Protein AF-A0A397JZD0-F1 (afdb_monomer)

Foldseek 3Di:
DVVLLVVLLCCLQDPDLVCQALVNLQVSQDDVPDTDDLVVSLVSLVVSLVVNLVVDPDPSSSVSSVCRNVRQLVLLVVLLVVLLVVLVDDPDPVCVVLSVLLNVCCVPPDDSNPDDPVDLSSNSHDDCPDPSLVPDDPVSNCVVCVVVVVPDDDDPVVNVVVVVVCVVCVVVCPPPPVVVVVPDDDD

Radius of gyration: 24.58 Å; Cα contacts (8 Å, |Δi|>4): 120; chains: 1; bounding box: 59×40×71 Å

Organism: NCBI:txid1348612

Secondary structure (DSSP, 8-state):
-HHHHHHHHHHHHHS-GGG-SHHHHHHHTEETTEE--HHHHHHHHHHHHHHHHHH---HHHHHHHHHHHHHHHHHHHHHHHHHHHHHTS-SSGGGHHHHHHHHHHHHHH--GGG--TTSGGGGT---TTSHHHHTS-HHHHHHHHHHHHHT-PPPPHHHHHHHHHHHHHGGG---HHHHTTS-----

Mean predicted aligned error: 11.35 Å

Sequence (187 aa):
MAQLTAKIELFLLEAPLEAICSGSIFYLTMDGDEVGEYNTIRTLTKRAICFVSQKIKNNRRRTKVVNILLEMEKEIEQNVRILKTKLDSPIINADKNLYGVLKKNIDEELNVSELTWRDPIASTVFSDNLKIIKNLSYRQRHTFMEPRENMKCEVPRLISSRVDEFIENFDKIDNLNHIRSIVHDKL

pLDDT: mean 86.08, std 10.87, range [43.91, 96.88]

Solvent-accessible surface area (backbone atoms only — not comparable to full-atom values): 11073 Å² total; per-residue (Å²): 108,74,68,58,40,51,50,52,33,50,45,75,74,67,52,59,76,88,63,63,46,45,68,49,54,52,59,75,49,42,60,88,94,45,66,64,58,62,69,59,52,52,53,45,50,51,53,30,40,64,57,45,54,76,70,50,80,53,63,73,59,33,53,49,54,62,42,27,62,54,45,60,60,43,47,42,55,49,29,44,50,52,41,46,57,52,36,74,56,55,94,47,83,84,44,44,64,52,30,50,52,53,41,50,45,48,74,74,71,56,61,73,88,78,60,44,84,85,40,48,51,38,71,57,38,87,51,83,83,38,67,75,50,66,69,42,53,72,69,49,39,49,63,68,44,44,65,60,64,73,63,59,75,76,77,53,67,70,58,52,51,52,51,49,51,46,63,77,40,54,88,69,60,88,39,80,72,61,56,62,72,67,65,75,76,83,132

Nearest PDB structures (foldseek):
  4h9p-assembly1_C  TM=2.250E-01  e=3.714E+00  Homo sapiens

Structure (mmCIF, N/CA/C/O backbone):
data_AF-A0A397JZD0-F1
#
_entry.id   AF-A0A397JZD0-F1
#
loop_
_atom_site.group_PDB
_atom_site.id
_atom_site.type_symbol
_atom_site.label_atom_id
_atom_site.label_alt_id
_atom_site.label_comp_id
_atom_site.label_asym_id
_atom_site.label_entity_id
_atom_site.label_seq_id
_atom_site.pdbx_PDB_ins_code
_atom_site.Cartn_x
_atom_site.Cartn_y
_atom_site.Cartn_z
_atom_site.occupancy
_atom_site.B_iso_or_equiv
_atom_site.auth_seq_id
_atom_site.auth_comp_id
_atom_site.auth_asym_id
_atom_site.auth_atom_id
_atom_site.pdbx_PDB_model_num
ATOM 1 N N . MET A 1 1 ? -24.668 3.143 4.030 1.00 59.06 1 MET A N 1
ATOM 2 C CA . MET A 1 1 ? -23.786 3.835 5.004 1.00 59.06 1 MET A CA 1
ATOM 3 C C . MET A 1 1 ? -23.964 3.340 6.439 1.00 59.06 1 MET A C 1
ATOM 5 O O . MET A 1 1 ? -23.019 2.759 6.952 1.00 59.06 1 MET A O 1
ATOM 9 N N . ALA A 1 2 ? -25.139 3.478 7.074 1.00 67.38 2 ALA A N 1
ATOM 10 C CA . ALA A 1 2 ? -25.347 3.049 8.472 1.00 67.38 2 ALA A CA 1
ATOM 11 C C . ALA A 1 2 ? -25.039 1.556 8.728 1.00 67.38 2 ALA A C 1
ATOM 13 O O . ALA A 1 2 ? -24.425 1.208 9.733 1.00 67.38 2 ALA A O 1
ATOM 14 N N . GLN A 1 3 ? -25.384 0.684 7.777 1.00 83.94 3 GLN A N 1
ATOM 15 C CA . GLN A 1 3 ? -25.121 -0.756 7.873 1.00 83.94 3 GLN A CA 1
ATOM 16 C C . GLN A 1 3 ? -23.621 -1.100 7.856 1.00 83.94 3 GLN A C 1
ATOM 18 O O . GLN A 1 3 ? -23.196 -2.017 8.551 1.00 83.94 3 GLN A O 1
ATOM 23 N N . LEU A 1 4 ? -22.807 -0.355 7.099 1.00 87.75 4 LEU A N 1
ATOM 24 C CA . LEU A 1 4 ? -21.361 -0.578 7.021 1.00 87.75 4 LEU A CA 1
ATOM 25 C C . LEU A 1 4 ? -20.657 -0.114 8.300 1.00 87.75 4 LEU A C 1
ATOM 27 O O . LEU A 1 4 ? -19.796 -0.817 8.817 1.00 87.75 4 LEU A O 1
ATOM 31 N N . THR A 1 5 ? -21.067 1.030 8.855 1.00 90.25 5 THR A N 1
ATOM 32 C CA . THR A 1 5 ? -20.564 1.499 10.154 1.00 90.25 5 THR A CA 1
ATOM 33 C C . THR A 1 5 ? -20.848 0.480 11.254 1.00 90.25 5 THR A C 1
ATOM 35 O O . THR A 1 5 ? -19.927 0.104 11.968 1.00 90.25 5 THR A O 1
ATOM 38 N N . ALA A 1 6 ? -22.074 -0.050 11.326 1.00 92.00 6 ALA A N 1
ATOM 39 C CA . ALA A 1 6 ? -22.433 -1.080 12.302 1.00 92.00 6 ALA A CA 1
ATOM 40 C C . ALA A 1 6 ? -21.616 -2.376 12.131 1.00 92.00 6 ALA A C 1
ATOM 42 O O . ALA A 1 6 ? -21.182 -2.961 13.121 1.00 92.00 6 ALA A O 1
ATOM 43 N N . LYS A 1 7 ? -21.352 -2.805 10.886 1.00 93.75 7 LYS A N 1
ATOM 44 C CA . LYS A 1 7 ? -20.470 -3.953 10.601 1.00 93.75 7 LYS A CA 1
ATOM 45 C C . LYS A 1 7 ? -19.049 -3.725 11.121 1.00 93.75 7 LYS A C 1
ATOM 47 O O . LYS A 1 7 ? -18.495 -4.610 11.769 1.00 93.75 7 LYS A O 1
ATOM 52 N N . ILE A 1 8 ? -18.474 -2.546 10.868 1.00 95.12 8 ILE A N 1
ATOM 53 C CA . ILE A 1 8 ? -17.141 -2.182 11.370 1.00 95.12 8 ILE A CA 1
ATOM 54 C C . ILE A 1 8 ? -17.139 -2.173 12.903 1.00 95.12 8 ILE A C 1
ATOM 56 O O . ILE A 1 8 ? -16.250 -2.752 13.519 1.00 95.12 8 ILE A O 1
ATOM 60 N N . GLU A 1 9 ? -18.138 -1.557 13.533 1.00 96.06 9 GLU A N 1
ATOM 61 C CA . GLU A 1 9 ? -18.239 -1.502 14.994 1.00 96.06 9 GLU A CA 1
ATOM 62 C C . GLU A 1 9 ? -18.299 -2.898 15.626 1.00 96.06 9 GLU A C 1
ATOM 64 O O . GLU A 1 9 ? -17.549 -3.180 16.564 1.00 96.06 9 GLU A O 1
ATOM 69 N N . LEU A 1 10 ? -19.147 -3.778 15.084 1.00 95.94 10 LEU A N 1
ATOM 70 C CA . LEU A 1 10 ? -19.280 -5.162 15.537 1.00 95.94 10 LEU A CA 1
ATOM 71 C C . LEU A 1 10 ? -17.956 -5.922 15.396 1.00 95.94 10 LEU A C 1
ATOM 73 O O . LEU A 1 10 ? -17.502 -6.562 16.343 1.00 95.94 10 LEU A O 1
ATOM 77 N N . PHE A 1 11 ? -17.291 -5.789 14.246 1.00 96.88 11 PHE A N 1
ATOM 78 C CA . PHE A 1 11 ? -15.989 -6.406 14.009 1.00 96.88 11 PHE A CA 1
ATOM 79 C C . PHE A 1 11 ? -14.947 -5.969 15.049 1.00 96.88 11 PHE A C 1
ATOM 81 O O . PHE A 1 11 ? -14.280 -6.807 15.652 1.00 96.88 11 PHE A O 1
ATOM 88 N N . LEU A 1 12 ? -14.835 -4.666 15.324 1.00 96.56 12 LEU A N 1
ATOM 89 C CA . LEU A 1 12 ? -13.874 -4.141 16.300 1.00 96.56 12 LEU A CA 1
ATOM 90 C C . LEU A 1 12 ? -14.141 -4.655 17.729 1.00 96.56 12 LEU A C 1
ATOM 92 O O . LEU A 1 12 ? -13.203 -4.848 18.514 1.00 96.56 12 LEU A O 1
ATOM 96 N N . LEU A 1 13 ? -15.409 -4.899 18.070 1.00 95.75 13 LEU A N 1
ATOM 97 C CA . LEU A 1 13 ? -15.820 -5.426 19.371 1.00 95.75 13 LEU A CA 1
ATOM 98 C C . LEU A 1 13 ? -15.541 -6.923 19.523 1.00 95.75 13 LEU A C 1
ATOM 100 O O . LEU A 1 13 ? -15.058 -7.333 20.581 1.00 95.75 13 LEU A O 1
ATOM 104 N N . GLU A 1 14 ? -15.814 -7.718 18.489 1.00 95.25 14 GLU A N 1
ATOM 105 C CA . GLU A 1 14 ? -15.950 -9.173 18.630 1.00 95.25 14 GLU A CA 1
ATOM 106 C C . GLU A 1 14 ? -14.857 -9.983 17.928 1.00 95.25 14 GLU A C 1
ATOM 108 O O . GLU A 1 14 ? -14.521 -11.071 18.394 1.00 95.25 14 GLU A O 1
ATOM 113 N N . ALA A 1 15 ? -14.234 -9.457 16.868 1.00 96.19 15 ALA A N 1
ATOM 114 C CA . ALA A 1 15 ? -13.258 -10.215 16.084 1.00 96.19 15 ALA A CA 1
ATOM 115 C C . ALA A 1 15 ? -12.053 -10.673 16.929 1.00 96.19 15 ALA A C 1
ATOM 117 O O . ALA A 1 15 ? -11.704 -9.996 17.908 1.00 96.19 15 ALA A O 1
ATOM 118 N N . PRO A 1 16 ? -11.379 -11.781 16.561 1.00 96.31 16 PRO A N 1
ATOM 119 C CA . PRO A 1 16 ? -10.120 -12.184 17.181 1.00 96.31 16 PRO A CA 1
ATOM 120 C C . PRO A 1 16 ? -9.118 -11.033 17.178 1.00 96.31 16 PRO A C 1
ATOM 122 O O . PRO A 1 16 ? -9.027 -10.280 16.208 1.00 96.31 16 PRO A O 1
ATOM 125 N N . LEU A 1 17 ? -8.352 -10.889 18.260 1.00 94.94 17 LEU A N 1
ATOM 126 C CA . LEU A 1 17 ? -7.454 -9.749 18.422 1.00 94.94 17 LEU A CA 1
ATOM 127 C C . LEU A 1 17 ? -6.435 -9.679 17.277 1.00 94.94 17 LEU A C 1
ATOM 129 O O . LEU A 1 17 ? -6.079 -8.592 16.841 1.00 94.94 17 LEU A O 1
ATOM 133 N N . GLU A 1 18 ? -5.970 -10.822 16.787 1.00 93.88 18 GLU A N 1
ATOM 134 C CA . GLU A 1 18 ? -5.009 -10.987 15.697 1.00 93.88 18 GLU A CA 1
ATOM 135 C C . GLU A 1 18 ? -5.537 -10.426 14.373 1.00 93.88 18 GLU A C 1
ATOM 137 O O . GLU A 1 18 ? -4.764 -9.818 13.640 1.00 93.88 18 GLU A O 1
ATOM 142 N N . ALA A 1 19 ? -6.844 -10.538 14.126 1.00 94.12 19 ALA A N 1
ATOM 143 C CA . ALA A 1 19 ? -7.491 -10.103 12.891 1.00 94.12 19 ALA A CA 1
ATOM 144 C C . ALA A 1 19 ? -7.759 -8.589 12.829 1.00 94.12 19 ALA A C 1
ATOM 146 O O . ALA A 1 19 ? -8.097 -8.071 11.769 1.00 94.12 19 ALA A O 1
ATOM 147 N N . ILE A 1 20 ? -7.646 -7.860 13.943 1.00 94.69 20 ILE A N 1
ATOM 148 C CA . ILE A 1 20 ? -7.959 -6.426 13.981 1.00 94.69 20 ILE A CA 1
ATOM 149 C C . ILE A 1 20 ? -6.792 -5.614 13.406 1.00 94.69 20 ILE A C 1
ATOM 151 O O . ILE A 1 20 ? -5.791 -5.406 14.083 1.00 94.69 20 ILE A O 1
ATOM 155 N N . CYS A 1 21 ? -6.921 -5.132 12.177 1.00 92.88 21 CYS A N 1
ATOM 156 C CA . CYS A 1 21 ? -5.948 -4.247 11.533 1.00 92.88 21 CYS A CA 1
ATOM 157 C C . CYS A 1 21 ? -6.625 -3.390 10.455 1.00 92.88 21 CYS A C 1
ATOM 159 O O . CYS A 1 21 ? -7.781 -3.646 10.097 1.00 92.88 21 CYS A O 1
ATOM 161 N N . SER A 1 22 ? -5.904 -2.401 9.918 1.00 89.56 22 SER A N 1
ATOM 162 C CA . SER A 1 22 ? -6.344 -1.597 8.764 1.00 89.56 22 SER A CA 1
ATOM 163 C C . SER A 1 22 ? -6.829 -2.462 7.592 1.00 89.56 22 SER A C 1
ATOM 165 O O . SER A 1 22 ? -7.919 -2.226 7.074 1.00 89.56 22 SER A O 1
ATOM 167 N N . GLY A 1 23 ? -6.078 -3.504 7.219 1.00 88.56 23 GLY A N 1
ATOM 168 C CA . GLY A 1 23 ? -6.405 -4.394 6.098 1.00 88.56 23 GLY A CA 1
ATOM 169 C C . GLY A 1 23 ? -7.773 -5.070 6.229 1.00 88.56 23 GLY A C 1
ATOM 170 O O . GLY A 1 23 ? -8.558 -5.079 5.282 1.00 88.56 23 GLY A O 1
ATOM 171 N N . SER A 1 24 ? -8.120 -5.552 7.424 1.00 92.56 24 SER A N 1
ATOM 172 C CA . SER A 1 24 ? -9.436 -6.154 7.677 1.00 92.56 24 SER A CA 1
ATOM 173 C C . SER A 1 24 ? -10.576 -5.147 7.541 1.00 92.56 24 SER A C 1
ATOM 175 O O . SER A 1 24 ? -11.664 -5.501 7.094 1.00 92.56 24 SER A O 1
ATOM 177 N N . ILE A 1 25 ? -10.337 -3.879 7.886 1.00 92.44 25 ILE A N 1
ATOM 178 C CA . ILE A 1 25 ? -11.324 -2.816 7.684 1.00 92.44 25 ILE A CA 1
ATOM 179 C C . ILE A 1 25 ? -11.568 -2.587 6.198 1.00 92.44 25 ILE A C 1
ATOM 181 O O . ILE A 1 25 ? -12.724 -2.510 5.797 1.00 92.44 25 ILE A O 1
ATOM 185 N N . PHE A 1 26 ? -10.516 -2.538 5.380 1.00 88.44 26 PHE A N 1
ATOM 186 C CA . PHE A 1 26 ? -10.677 -2.443 3.930 1.00 88.44 26 PHE A CA 1
ATOM 187 C C . PHE A 1 26 ? -11.479 -3.616 3.377 1.00 88.44 26 PHE A C 1
ATOM 189 O O . PHE A 1 26 ? -12.442 -3.385 2.650 1.00 88.44 26 PHE A O 1
ATOM 196 N N . TYR A 1 27 ? -11.163 -4.842 3.801 1.00 89.50 27 TYR A N 1
ATOM 197 C CA . TYR A 1 27 ? -11.887 -6.039 3.374 1.00 89.50 27 TYR A CA 1
ATOM 198 C C . TYR A 1 27 ? -13.389 -5.966 3.688 1.00 89.50 27 TYR A C 1
ATOM 200 O O . TYR A 1 27 ? -14.222 -6.273 2.843 1.00 89.50 27 TYR A O 1
ATOM 208 N N . LEU A 1 28 ? -13.762 -5.469 4.872 1.00 90.88 28 LEU A N 1
ATOM 209 C CA . LEU A 1 28 ? -15.170 -5.274 5.249 1.00 90.88 28 LEU A CA 1
ATOM 210 C C . LEU A 1 28 ? -15.911 -4.244 4.387 1.00 90.88 28 LEU A C 1
ATOM 212 O O . LEU A 1 28 ? -17.143 -4.230 4.384 1.00 90.88 28 LEU A O 1
ATOM 216 N N . THR A 1 29 ? -15.177 -3.358 3.715 1.00 87.75 29 THR A N 1
ATOM 217 C CA . THR A 1 29 ? -15.729 -2.319 2.836 1.00 87.75 29 THR A CA 1
ATOM 218 C C . THR A 1 29 ? -15.732 -2.704 1.360 1.00 87.75 29 THR A C 1
ATOM 220 O O . THR A 1 29 ? -16.167 -1.889 0.548 1.00 87.75 29 THR A O 1
ATOM 223 N N . MET A 1 30 ? -15.250 -3.903 1.016 1.00 87.19 30 MET A N 1
ATOM 224 C CA . MET A 1 30 ? -15.260 -4.399 -0.358 1.00 87.19 30 MET A CA 1
ATOM 225 C C . MET A 1 30 ? -16.660 -4.857 -0.772 1.00 87.19 30 MET A C 1
ATOM 227 O O . MET A 1 30 ? -17.385 -5.461 0.023 1.00 87.19 30 MET A O 1
ATOM 231 N N . ASP A 1 31 ? -17.005 -4.593 -2.027 1.00 83.62 31 ASP A N 1
ATOM 232 C CA . ASP A 1 31 ? -18.166 -5.145 -2.720 1.00 83.62 31 ASP A CA 1
ATOM 233 C C . ASP A 1 31 ? -17.680 -5.793 -4.024 1.00 83.62 31 ASP A C 1
ATOM 235 O O . ASP A 1 31 ? -17.310 -5.110 -4.979 1.00 83.62 31 ASP A O 1
ATOM 239 N N . GLY A 1 32 ? -17.554 -7.123 -4.020 1.00 83.25 32 GLY A N 1
ATOM 240 C CA . GLY A 1 32 ? -16.813 -7.842 -5.058 1.00 83.25 32 GLY A CA 1
ATOM 241 C C . GLY A 1 32 ? -15.349 -7.391 -5.122 1.00 83.25 32 GLY A C 1
ATOM 242 O O . GLY A 1 32 ? -14.646 -7.415 -4.110 1.00 83.25 32 GLY A O 1
ATOM 243 N N . ASP A 1 33 ? -14.912 -6.958 -6.307 1.00 76.75 33 ASP A N 1
ATOM 244 C CA . ASP A 1 33 ? -13.556 -6.450 -6.557 1.00 76.75 33 ASP A CA 1
ATOM 245 C C . ASP A 1 33 ? -13.424 -4.936 -6.296 1.00 76.75 33 ASP A C 1
ATOM 247 O O . ASP A 1 33 ? -12.330 -4.369 -6.392 1.00 76.75 33 ASP A O 1
ATOM 251 N N . GLU A 1 34 ? -14.522 -4.255 -5.953 1.00 79.62 34 GLU A N 1
ATOM 252 C CA . GLU A 1 34 ? -14.523 -2.818 -5.706 1.00 79.62 34 GLU A CA 1
ATOM 253 C C . GLU A 1 34 ? -14.297 -2.500 -4.228 1.00 79.62 34 GLU A C 1
ATOM 255 O O . GLU A 1 34 ? -15.006 -2.964 -3.336 1.00 79.62 34 GLU A O 1
ATOM 260 N N . VAL A 1 35 ? -13.319 -1.636 -3.955 1.00 79.25 35 VAL A N 1
ATOM 261 C CA . VAL A 1 35 ? -13.093 -1.078 -2.616 1.00 79.25 35 VAL A CA 1
ATOM 262 C C . VAL A 1 35 ? -13.589 0.362 -2.586 1.00 79.25 35 VAL A C 1
ATOM 264 O O . VAL A 1 35 ? -13.265 1.159 -3.476 1.00 79.25 35 VAL A O 1
ATOM 267 N N . GLY A 1 36 ? -14.332 0.712 -1.534 1.00 77.88 36 GLY A N 1
ATOM 268 C CA . GLY A 1 36 ? -14.843 2.065 -1.319 1.00 77.88 36 GLY A CA 1
ATOM 269 C C . GLY A 1 36 ? -13.758 3.151 -1.311 1.00 77.88 36 GLY A C 1
ATOM 270 O O . GLY A 1 36 ? -12.566 2.898 -1.135 1.00 77.88 36 GLY A O 1
ATOM 271 N N . GLU A 1 37 ? -14.169 4.404 -1.496 1.00 84.69 37 GLU A N 1
ATOM 272 C CA . GLU A 1 37 ? -13.247 5.543 -1.492 1.00 84.69 37 GLU A CA 1
ATOM 273 C C . GLU A 1 37 ? -12.500 5.658 -0.147 1.00 84.69 37 GLU A C 1
ATOM 275 O O . GLU A 1 37 ? -13.116 5.634 0.922 1.00 84.69 37 GLU A O 1
ATOM 280 N N . TYR A 1 38 ? -11.174 5.839 -0.187 1.00 83.56 38 TYR A N 1
ATOM 281 C CA . TYR A 1 38 ? -10.321 5.879 1.009 1.00 83.56 38 TYR A CA 1
ATOM 282 C C . TYR A 1 38 ? -10.803 6.877 2.070 1.00 83.56 38 TYR A C 1
ATOM 284 O O . TYR A 1 38 ? -10.904 6.521 3.243 1.00 83.56 38 TYR A O 1
ATOM 292 N N . ASN A 1 39 ? -11.147 8.107 1.675 1.00 83.81 39 ASN A N 1
ATOM 293 C CA . ASN A 1 39 ? -11.609 9.135 2.615 1.00 83.81 39 ASN A CA 1
ATOM 294 C C . ASN A 1 39 ? -12.927 8.751 3.289 1.00 83.81 39 ASN A C 1
ATOM 296 O O . ASN A 1 39 ? -13.118 8.991 4.489 1.00 83.81 39 ASN A O 1
ATOM 300 N N . THR A 1 40 ? -13.815 8.106 2.534 1.00 88.81 40 THR A N 1
ATOM 301 C CA . THR A 1 40 ? -15.066 7.564 3.054 1.00 88.81 40 THR A CA 1
ATOM 302 C C . THR A 1 40 ? -14.784 6.458 4.071 1.00 88.81 40 THR A C 1
ATOM 304 O O . THR A 1 40 ? -15.261 6.550 5.205 1.00 88.81 40 THR A O 1
ATOM 307 N N . ILE A 1 41 ? -13.939 5.475 3.732 1.00 89.31 41 ILE A N 1
ATOM 308 C CA . ILE A 1 41 ? -13.541 4.391 4.646 1.00 89.31 41 ILE A CA 1
ATOM 309 C C . ILE A 1 41 ? -12.911 4.976 5.912 1.00 89.31 41 ILE A C 1
ATOM 311 O O . ILE A 1 41 ? -13.386 4.710 7.012 1.00 89.31 41 ILE A O 1
ATOM 315 N N . ARG A 1 42 ? -11.909 5.850 5.778 1.00 88.75 42 ARG A N 1
ATOM 316 C CA . ARG A 1 42 ? -11.224 6.510 6.900 1.00 88.75 42 ARG A CA 1
ATOM 317 C C . ARG A 1 42 ? -12.203 7.240 7.821 1.00 88.75 42 ARG A C 1
ATOM 319 O O . ARG A 1 42 ? -12.094 7.134 9.043 1.00 88.75 42 ARG A O 1
ATOM 326 N N . THR A 1 43 ? -13.187 7.946 7.263 1.00 90.81 43 THR A N 1
ATOM 327 C CA . THR A 1 43 ? -14.204 8.670 8.043 1.00 90.81 43 THR A CA 1
ATOM 328 C C . THR A 1 43 ? -15.120 7.721 8.812 1.00 90.81 43 THR A C 1
ATOM 330 O O . THR A 1 43 ? -15.394 7.954 9.993 1.00 90.81 43 THR A O 1
ATOM 333 N N . LEU A 1 44 ? -15.579 6.644 8.172 1.00 93.06 44 LEU A N 1
ATOM 334 C CA . LEU A 1 44 ? -16.407 5.625 8.821 1.00 93.06 44 LEU A CA 1
ATOM 335 C C . LEU A 1 44 ? -15.637 4.908 9.933 1.00 93.06 44 LEU A C 1
ATOM 337 O O . LEU A 1 44 ? -16.142 4.792 11.049 1.00 93.06 44 LEU A O 1
ATOM 341 N N . THR A 1 45 ? -14.396 4.514 9.659 1.00 93.19 45 THR A N 1
ATOM 342 C CA . THR A 1 45 ? -13.495 3.868 10.617 1.00 93.19 45 THR A CA 1
ATOM 343 C C . THR A 1 45 ? -13.216 4.766 11.811 1.00 93.19 45 THR A C 1
ATOM 345 O O . THR A 1 45 ? -13.319 4.321 12.952 1.00 93.19 45 THR A O 1
ATOM 348 N N . LYS A 1 46 ? -12.954 6.059 11.581 1.00 93.62 46 LYS A N 1
ATOM 349 C CA . LYS A 1 46 ? -12.754 7.033 12.659 1.00 93.62 46 LYS A CA 1
ATOM 350 C C . LYS A 1 46 ? -13.974 7.126 13.571 1.00 93.62 46 LYS A C 1
ATOM 352 O O . LYS A 1 46 ? -13.823 7.086 14.790 1.00 93.62 46 LYS A O 1
ATOM 357 N N . ARG A 1 47 ? -15.179 7.203 12.995 1.00 94.38 47 ARG A N 1
ATOM 358 C CA . ARG A 1 47 ? -16.434 7.226 13.764 1.00 94.38 47 ARG A CA 1
ATOM 359 C C . ARG A 1 47 ? -16.613 5.947 14.584 1.00 94.38 47 ARG A C 1
ATOM 361 O O . ARG A 1 47 ? -16.844 6.039 15.789 1.00 94.38 47 ARG A O 1
ATOM 368 N N . ALA A 1 48 ? -16.433 4.783 13.960 1.00 95.31 48 ALA A N 1
ATOM 369 C CA . ALA A 1 48 ? -16.565 3.489 14.624 1.00 95.31 48 ALA A CA 1
ATOM 370 C C . ALA A 1 48 ? -15.559 3.323 15.775 1.00 95.31 48 ALA A C 1
ATOM 372 O O . ALA A 1 48 ? -15.932 2.895 16.862 1.00 95.31 48 ALA A O 1
ATOM 373 N N . ILE A 1 49 ? -14.300 3.730 15.588 1.00 95.12 49 ILE A N 1
ATOM 374 C CA . ILE A 1 49 ? -13.269 3.690 16.637 1.00 95.12 49 ILE A CA 1
ATOM 375 C C . ILE A 1 49 ? -13.634 4.603 17.809 1.00 95.12 49 ILE A C 1
ATOM 377 O O . ILE A 1 49 ? -13.548 4.175 18.963 1.00 95.12 49 ILE A O 1
ATOM 381 N N . CYS A 1 50 ? -14.069 5.841 17.544 1.00 93.81 50 CYS A N 1
ATOM 382 C CA . CYS A 1 50 ? -14.508 6.762 18.596 1.00 93.81 50 CYS A CA 1
ATOM 383 C C . CYS A 1 50 ? -15.650 6.168 19.431 1.00 93.81 50 CYS A C 1
ATOM 385 O O . CYS A 1 50 ? -15.633 6.293 20.651 1.00 93.81 50 CYS A O 1
ATOM 387 N N . PHE A 1 51 ? -16.601 5.484 18.795 1.00 94.69 51 PHE A N 1
ATOM 388 C CA . PHE A 1 51 ? -17.713 4.833 19.483 1.00 94.69 51 PHE A CA 1
ATOM 389 C C . PHE A 1 51 ? -17.289 3.572 20.253 1.00 94.69 51 PHE A C 1
ATOM 391 O O . PHE A 1 51 ? -17.561 3.430 21.445 1.00 94.69 51 PHE A O 1
ATOM 398 N N . VAL A 1 52 ? -16.589 2.651 19.593 1.00 95.56 52 VAL A N 1
ATOM 399 C CA . VAL A 1 52 ? -16.216 1.344 20.150 1.00 95.56 52 VAL A CA 1
ATOM 400 C C . VAL A 1 52 ? -15.191 1.474 21.278 1.00 95.56 52 VAL A C 1
ATOM 402 O O . VAL A 1 52 ? -15.283 0.760 22.278 1.00 95.56 52 VAL A O 1
ATOM 405 N N . SER A 1 53 ? -14.248 2.414 21.179 1.00 94.19 53 SER A N 1
ATOM 406 C CA . SER A 1 53 ? -13.233 2.643 22.219 1.00 94.19 53 SER A CA 1
ATOM 407 C C . SER A 1 53 ? -13.822 3.023 23.583 1.00 94.19 53 SER A C 1
ATOM 409 O O . SER A 1 53 ? -13.208 2.714 24.603 1.00 94.19 53 SER A O 1
ATOM 411 N N . GLN A 1 54 ? -15.022 3.616 23.615 1.00 93.88 54 GLN A N 1
ATOM 412 C CA . GLN A 1 54 ? -15.756 3.923 24.850 1.00 93.88 54 GLN A CA 1
ATOM 413 C C . GLN A 1 54 ? -16.377 2.673 25.494 1.00 93.88 54 GLN A C 1
ATOM 415 O O . GLN A 1 54 ? -16.628 2.653 26.697 1.00 93.88 54 GLN A O 1
ATOM 420 N N . LYS A 1 55 ? -16.624 1.620 24.705 1.00 94.62 55 LYS A N 1
ATOM 421 C CA . LYS A 1 55 ? -17.277 0.376 25.144 1.00 94.62 55 LYS A CA 1
ATOM 422 C C . LYS A 1 55 ? -16.287 -0.728 25.515 1.00 94.62 55 LYS A C 1
ATOM 424 O O . LYS A 1 55 ? -16.618 -1.616 26.302 1.00 94.62 55 LYS A O 1
ATOM 429 N N . ILE A 1 56 ? -15.074 -0.701 24.961 1.00 95.44 56 ILE A N 1
ATOM 430 C CA . ILE A 1 56 ? -14.060 -1.727 25.222 1.00 95.44 56 ILE A CA 1
ATOM 431 C C . ILE A 1 56 ? -13.447 -1.545 26.617 1.00 95.44 56 ILE A C 1
ATOM 433 O O . ILE A 1 56 ? -12.707 -0.598 26.869 1.00 95.44 56 ILE A O 1
ATOM 437 N N . LYS A 1 57 ? -13.650 -2.538 27.491 1.00 94.12 57 LYS A N 1
ATOM 438 C CA . LYS A 1 57 ? -12.960 -2.631 28.793 1.00 94.12 57 LYS A CA 1
ATOM 439 C C . LYS A 1 57 ? -11.550 -3.227 28.692 1.00 94.12 57 LYS A C 1
ATOM 441 O O . LYS A 1 57 ? -10.674 -2.897 29.485 1.00 94.12 57 LYS A O 1
ATOM 446 N N . ASN A 1 58 ? -11.312 -4.121 27.729 1.00 95.81 58 ASN A N 1
ATOM 447 C CA . ASN A 1 58 ? -10.014 -4.775 27.555 1.00 95.81 58 ASN A CA 1
ATOM 448 C C . ASN A 1 58 ? -8.982 -3.797 26.964 1.00 95.81 58 ASN A C 1
ATOM 450 O O . ASN A 1 58 ? -9.062 -3.437 25.790 1.00 95.81 58 ASN A O 1
ATOM 454 N N . ASN A 1 59 ? -7.977 -3.413 27.755 1.00 94.38 59 ASN A N 1
ATOM 455 C CA . ASN A 1 59 ? -6.959 -2.448 27.333 1.00 94.38 59 ASN A CA 1
ATOM 456 C C . ASN A 1 59 ? -6.178 -2.878 26.083 1.00 94.38 59 ASN A C 1
ATOM 458 O O . ASN A 1 59 ? -5.928 -2.042 25.221 1.00 94.38 59 ASN A O 1
ATOM 462 N N . ARG A 1 60 ? -5.841 -4.167 25.940 1.00 95.31 60 ARG A N 1
ATOM 463 C CA . ARG A 1 60 ? -5.092 -4.671 24.776 1.00 95.31 60 ARG A CA 1
ATOM 464 C C . ARG A 1 60 ? -5.902 -4.511 23.489 1.00 95.31 60 ARG A C 1
ATOM 466 O O . ARG A 1 60 ? -5.374 -4.021 22.493 1.00 95.31 60 ARG A O 1
ATOM 473 N N . ARG A 1 61 ? -7.194 -4.857 23.527 1.00 96.75 61 ARG A N 1
ATOM 474 C CA . ARG A 1 61 ? -8.117 -4.630 22.403 1.00 96.75 61 ARG A CA 1
ATOM 475 C C . ARG A 1 61 ? -8.291 -3.136 22.130 1.00 96.75 61 ARG A C 1
ATOM 477 O O . ARG A 1 61 ? -8.184 -2.732 20.980 1.00 96.75 61 ARG A O 1
ATOM 484 N N . ARG A 1 62 ? -8.491 -2.311 23.166 1.00 96.00 62 ARG A N 1
ATOM 485 C CA . ARG A 1 62 ? -8.664 -0.854 23.022 1.00 96.00 62 ARG A CA 1
ATOM 486 C C . ARG A 1 62 ? -7.470 -0.212 22.314 1.00 96.00 62 ARG A C 1
ATOM 488 O O . ARG A 1 62 ? -7.674 0.533 21.363 1.00 96.00 62 ARG A O 1
ATOM 495 N N . THR A 1 63 ? -6.247 -0.546 22.727 1.00 94.62 63 THR A N 1
ATOM 496 C CA . THR A 1 63 ? -5.021 -0.068 22.072 1.00 94.62 63 THR A CA 1
ATOM 497 C C . THR A 1 63 ? -4.975 -0.484 20.606 1.00 94.62 63 THR A C 1
ATOM 499 O O . THR A 1 63 ? -4.713 0.351 19.747 1.00 94.62 63 THR A O 1
ATOM 502 N N . LYS A 1 64 ? -5.279 -1.752 20.303 1.00 94.88 64 LYS A N 1
ATOM 503 C CA . LYS A 1 64 ? -5.259 -2.248 18.924 1.00 94.88 64 LYS A CA 1
ATOM 504 C C . LYS A 1 64 ? -6.287 -1.531 18.041 1.00 94.88 64 LYS A C 1
ATOM 506 O O . LYS A 1 64 ? -5.935 -1.072 16.967 1.00 94.88 64 LYS A O 1
ATOM 511 N N . VAL A 1 65 ? -7.512 -1.333 18.535 1.00 95.25 65 VAL A N 1
ATOM 512 C CA . VAL A 1 65 ? -8.581 -0.609 17.823 1.00 95.25 65 VAL A CA 1
ATOM 513 C C . VAL A 1 65 ? -8.215 0.853 17.553 1.00 95.25 65 VAL A C 1
ATOM 515 O O . VAL A 1 65 ? -8.402 1.332 16.440 1.00 95.25 65 VAL A O 1
ATOM 518 N N . VAL A 1 66 ? -7.674 1.571 18.542 1.00 93.44 66 VAL A N 1
ATOM 519 C CA . VAL A 1 66 ? -7.287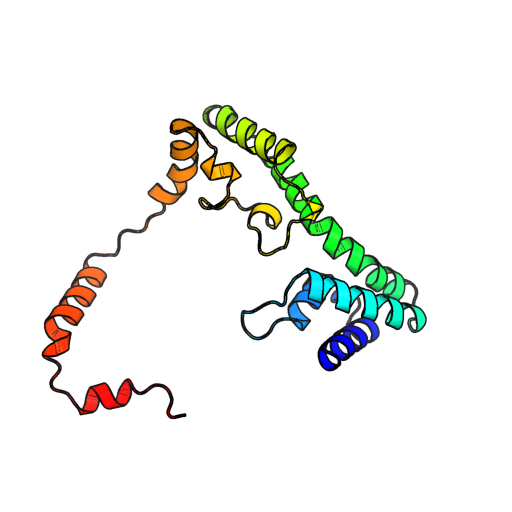 2.983 18.367 1.00 93.44 66 VAL A CA 1
ATOM 520 C C . VAL A 1 66 ? -6.116 3.130 17.389 1.00 93.44 66 VAL A C 1
ATOM 522 O O . VAL A 1 66 ? -6.062 4.105 16.641 1.00 93.44 66 VAL A O 1
ATOM 525 N N . ASN A 1 67 ? -5.217 2.145 17.340 1.00 92.31 67 ASN A N 1
ATOM 526 C CA . ASN A 1 67 ? -4.067 2.162 16.440 1.00 92.31 67 ASN A CA 1
ATOM 527 C C . ASN A 1 67 ? -4.419 1.924 14.966 1.00 92.31 67 ASN A C 1
ATOM 529 O O . ASN A 1 67 ? -3.601 2.264 14.123 1.00 92.31 67 ASN A O 1
ATOM 533 N N . ILE A 1 68 ? -5.614 1.436 14.625 1.00 92.19 68 ILE A N 1
ATOM 534 C CA . ILE A 1 68 ? -6.012 1.208 13.223 1.00 92.19 68 ILE A CA 1
ATOM 535 C C . ILE A 1 68 ? -5.911 2.487 12.386 1.00 92.19 68 ILE A C 1
ATOM 537 O O . ILE A 1 68 ? -5.428 2.444 11.261 1.00 92.19 68 ILE A O 1
ATOM 541 N N . LEU A 1 69 ? -6.330 3.643 12.918 1.00 85.50 69 LEU A N 1
ATOM 542 C CA . LEU A 1 69 ? -6.193 4.910 12.183 1.00 85.50 69 LEU A CA 1
ATOM 543 C C . LEU A 1 69 ? -4.727 5.255 11.931 1.00 85.50 69 LEU A C 1
ATOM 545 O O . LEU A 1 69 ? -4.388 5.724 10.849 1.00 85.50 69 LEU A O 1
ATOM 549 N N . LEU A 1 70 ? -3.867 4.987 12.916 1.00 84.75 70 LEU A N 1
ATOM 550 C CA . LEU A 1 70 ? -2.430 5.172 12.764 1.00 84.75 70 LEU A CA 1
ATOM 551 C C . LEU A 1 70 ? -1.853 4.188 11.745 1.00 84.75 70 LEU A C 1
ATOM 553 O O . LEU A 1 70 ? -0.970 4.584 11.002 1.00 84.75 70 LEU A O 1
ATOM 557 N N . GLU A 1 71 ? -2.328 2.942 11.690 1.00 85.81 71 GLU A N 1
ATOM 558 C CA . GLU A 1 71 ? -1.939 1.972 10.657 1.00 85.81 71 GLU A CA 1
ATOM 559 C C . GLU A 1 71 ? -2.314 2.492 9.265 1.00 85.81 71 GLU A C 1
ATOM 561 O O . GLU A 1 71 ? -1.442 2.597 8.411 1.00 85.81 71 GLU A O 1
ATOM 566 N N . MET A 1 72 ? -3.567 2.921 9.066 1.00 84.06 72 MET A N 1
ATOM 567 C CA . MET A 1 72 ? -4.043 3.453 7.781 1.00 84.06 72 MET A CA 1
ATOM 568 C C . MET A 1 72 ? -3.242 4.680 7.314 1.00 84.06 72 MET A C 1
ATOM 570 O O . MET A 1 72 ? -2.926 4.795 6.135 1.00 84.06 72 MET A O 1
ATOM 574 N N . GLU A 1 73 ? -2.901 5.595 8.227 1.00 77.81 73 GLU A N 1
ATOM 575 C CA . GLU A 1 73 ? -2.128 6.801 7.897 1.00 77.81 73 GLU A CA 1
ATOM 576 C C . GLU A 1 73 ? -0.640 6.502 7.680 1.00 77.81 73 GLU A C 1
ATOM 578 O O . GLU A 1 73 ? -0.023 7.039 6.759 1.00 77.81 73 GLU A O 1
ATOM 583 N N . LYS A 1 74 ? -0.052 5.629 8.506 1.00 85.19 74 LYS A N 1
ATOM 584 C CA . LYS A 1 74 ? 1.382 5.329 8.447 1.00 85.19 74 LYS A CA 1
ATOM 585 C C . LYS A 1 74 ? 1.748 4.377 7.328 1.00 85.19 74 LYS A C 1
ATOM 587 O O . LYS A 1 74 ? 2.901 4.390 6.929 1.00 85.19 74 LYS A O 1
ATOM 592 N N . GLU A 1 75 ? 0.837 3.547 6.836 1.00 84.44 75 GLU A N 1
ATOM 593 C CA . GLU A 1 75 ? 1.165 2.542 5.822 1.00 84.44 75 GLU A CA 1
ATOM 594 C C . GLU A 1 75 ? 1.613 3.189 4.505 1.00 84.44 75 GLU A C 1
ATOM 596 O O . GLU A 1 75 ? 2.679 2.858 3.990 1.00 84.44 75 GLU A O 1
ATOM 601 N N . ILE A 1 76 ? 0.882 4.200 4.023 1.00 86.19 76 ILE A N 1
ATOM 602 C CA . ILE A 1 76 ? 1.264 4.963 2.823 1.00 86.19 76 ILE A CA 1
ATOM 603 C C . ILE A 1 76 ? 2.584 5.705 3.056 1.00 86.19 76 ILE A C 1
ATOM 605 O O . ILE A 1 76 ? 3.492 5.643 2.226 1.00 86.19 76 ILE A O 1
ATOM 609 N N . GLU A 1 77 ? 2.725 6.375 4.202 1.00 89.25 77 GLU A N 1
ATOM 610 C CA . GLU A 1 77 ? 3.955 7.093 4.539 1.00 89.25 77 GLU A CA 1
ATOM 611 C C . GLU A 1 77 ? 5.160 6.144 4.613 1.00 89.25 77 GLU A C 1
ATOM 613 O O . GLU A 1 77 ? 6.233 6.433 4.078 1.00 89.25 77 GLU A O 1
ATOM 618 N N . GLN A 1 78 ? 4.978 4.983 5.235 1.00 89.44 78 GLN A N 1
ATOM 619 C CA . GLN A 1 78 ? 5.995 3.955 5.375 1.00 89.44 78 GLN A CA 1
ATOM 620 C C . GLN A 1 78 ? 6.373 3.364 4.018 1.00 89.44 78 GLN A C 1
ATOM 622 O O . GLN A 1 78 ? 7.561 3.199 3.747 1.00 89.44 78 GLN A O 1
ATOM 627 N N . ASN A 1 79 ? 5.402 3.102 3.146 1.00 91.25 79 ASN A N 1
ATOM 628 C CA . ASN A 1 79 ? 5.655 2.617 1.795 1.00 91.25 79 ASN A CA 1
ATOM 629 C C . ASN A 1 79 ? 6.450 3.641 0.983 1.00 91.25 79 ASN A C 1
ATOM 631 O O . ASN A 1 79 ? 7.457 3.284 0.373 1.00 91.25 79 ASN A O 1
ATOM 635 N N . VAL A 1 80 ? 6.091 4.926 1.044 1.00 91.75 80 VAL A N 1
ATOM 636 C CA . VAL A 1 80 ? 6.863 5.992 0.386 1.00 91.75 80 VAL A CA 1
ATOM 637 C C . VAL A 1 80 ? 8.283 6.083 0.960 1.00 91.75 80 VAL A C 1
ATOM 639 O O . VAL A 1 80 ? 9.240 6.223 0.199 1.00 91.75 80 VAL A O 1
ATOM 642 N N . ARG A 1 81 ? 8.467 5.945 2.281 1.00 92.31 81 ARG A N 1
ATOM 643 C CA . ARG A 1 81 ? 9.807 5.892 2.898 1.00 92.31 81 ARG A CA 1
ATOM 644 C C . ARG A 1 81 ? 10.619 4.693 2.402 1.00 92.31 81 ARG A C 1
ATOM 646 O O . ARG A 1 81 ? 11.772 4.872 2.023 1.00 92.31 81 ARG A O 1
AT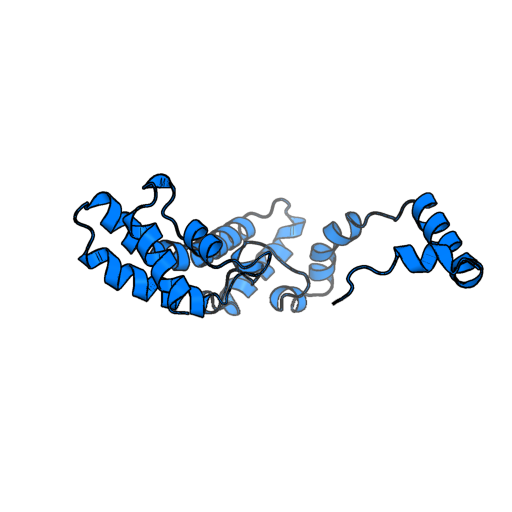OM 653 N N . ILE A 1 82 ? 10.027 3.498 2.360 1.00 93.12 82 ILE A N 1
ATOM 654 C CA . ILE A 1 82 ? 10.662 2.281 1.824 1.00 93.12 82 ILE A CA 1
ATOM 655 C C . ILE A 1 82 ? 11.021 2.463 0.346 1.00 93.12 82 ILE A C 1
ATOM 657 O O . ILE A 1 82 ? 12.080 2.029 -0.101 1.00 93.12 82 ILE A O 1
ATOM 661 N N . LEU A 1 83 ? 10.156 3.108 -0.433 1.00 93.25 83 LEU A N 1
ATOM 662 C CA . LEU A 1 83 ? 10.437 3.407 -1.830 1.00 93.25 83 LEU A CA 1
ATOM 663 C C . LEU A 1 83 ? 11.663 4.321 -1.954 1.00 93.25 83 LEU A C 1
ATOM 665 O O . LEU A 1 83 ? 12.567 4.018 -2.727 1.00 93.25 83 LEU A O 1
ATOM 669 N N . LYS A 1 84 ? 11.743 5.386 -1.147 1.00 92.94 84 LYS A N 1
ATOM 670 C CA . LYS A 1 84 ? 12.905 6.290 -1.118 1.00 92.94 84 LYS A CA 1
ATOM 671 C C . LYS A 1 84 ? 14.199 5.556 -0.759 1.00 92.94 84 LYS A C 1
ATOM 673 O O . LYS A 1 84 ? 15.198 5.752 -1.443 1.00 92.94 84 LYS A O 1
ATOM 678 N N . THR A 1 85 ? 14.185 4.673 0.243 1.00 92.69 85 THR A N 1
ATOM 679 C CA . THR A 1 85 ? 15.387 3.906 0.621 1.00 92.69 85 THR A CA 1
ATOM 680 C C . THR A 1 85 ? 15.816 2.918 -0.463 1.00 92.69 85 THR A C 1
ATOM 682 O O . THR A 1 85 ? 17.011 2.761 -0.706 1.00 92.69 85 THR A O 1
ATOM 685 N N . LYS A 1 86 ? 14.864 2.291 -1.167 1.00 91.38 86 LYS A N 1
ATOM 686 C CA . LYS A 1 86 ? 15.160 1.455 -2.341 1.00 91.38 86 LYS A CA 1
ATOM 687 C C . LYS A 1 86 ? 15.781 2.271 -3.476 1.00 91.38 86 LYS A C 1
ATOM 689 O O . LYS A 1 86 ? 16.712 1.800 -4.122 1.00 91.38 86 LYS A O 1
ATOM 694 N N . LEU A 1 87 ? 15.304 3.496 -3.699 1.00 92.12 87 LEU A N 1
ATOM 695 C CA . LEU A 1 87 ? 15.860 4.391 -4.717 1.00 92.12 87 LEU A CA 1
ATOM 696 C C . LEU A 1 87 ? 17.261 4.912 -4.359 1.00 92.12 87 LEU A C 1
ATOM 698 O O . LEU A 1 87 ? 18.044 5.208 -5.255 1.00 92.12 87 LEU A O 1
ATOM 702 N N . ASP A 1 88 ? 17.615 4.965 -3.074 1.00 91.00 88 ASP A N 1
ATOM 703 C CA . ASP A 1 88 ? 18.975 5.304 -2.630 1.00 91.00 88 ASP A CA 1
ATOM 704 C C . ASP A 1 88 ? 20.005 4.199 -2.890 1.00 91.00 88 ASP A C 1
ATOM 706 O O . ASP A 1 88 ? 21.209 4.449 -2.828 1.00 91.00 88 ASP A O 1
ATOM 710 N N . SER A 1 89 ? 19.547 2.983 -3.190 1.00 89.12 89 SER A N 1
ATOM 711 C CA . SER A 1 89 ? 20.396 1.801 -3.356 1.00 89.12 89 SER A CA 1
ATOM 712 C C . SER A 1 89 ? 20.178 1.150 -4.731 1.00 89.12 89 SER A C 1
ATOM 714 O O . SER A 1 89 ? 19.628 0.049 -4.802 1.00 89.12 89 SER A O 1
ATOM 716 N N . PRO A 1 90 ? 20.569 1.813 -5.842 1.00 84.06 90 PRO A N 1
ATOM 717 C CA . PRO A 1 90 ? 20.467 1.225 -7.174 1.00 84.06 90 PRO A CA 1
ATOM 718 C C . PRO A 1 90 ? 21.306 -0.054 -7.266 1.00 84.06 90 PRO A C 1
ATOM 720 O O . PRO A 1 90 ? 22.429 -0.110 -6.764 1.00 84.06 90 PRO A O 1
ATOM 723 N N . ILE A 1 91 ? 20.760 -1.074 -7.932 1.00 80.81 91 ILE A N 1
ATOM 724 C CA . ILE A 1 91 ? 21.394 -2.397 -8.049 1.00 80.81 91 ILE A CA 1
ATOM 725 C C . ILE A 1 91 ? 22.650 -2.319 -8.930 1.00 80.81 91 ILE A C 1
ATOM 727 O O . ILE A 1 91 ? 23.652 -2.970 -8.641 1.00 80.81 91 ILE A O 1
ATOM 731 N N . ILE A 1 92 ? 22.613 -1.506 -9.992 1.00 83.75 92 ILE A N 1
ATOM 732 C CA . ILE A 1 92 ? 23.709 -1.342 -10.951 1.00 83.75 92 ILE A CA 1
ATOM 733 C C . ILE A 1 92 ? 24.023 0.150 -11.115 1.00 83.75 92 ILE A C 1
ATOM 735 O O . ILE A 1 92 ? 23.135 1.001 -11.118 1.00 83.75 92 ILE A O 1
ATOM 739 N N . ASN A 1 93 ? 25.304 0.486 -11.300 1.00 77.62 93 ASN A N 1
ATOM 740 C CA . ASN A 1 93 ? 25.764 1.870 -11.477 1.00 77.62 93 ASN A CA 1
ATOM 741 C C . ASN A 1 93 ? 25.098 2.604 -12.657 1.00 77.62 93 ASN A C 1
ATOM 743 O O . ASN A 1 93 ? 24.955 3.825 -12.599 1.00 77.62 93 ASN A O 1
ATOM 747 N N . ALA A 1 94 ? 24.682 1.876 -13.700 1.00 77.81 94 ALA A N 1
ATOM 748 C CA . ALA A 1 94 ? 23.971 2.435 -14.850 1.00 77.81 94 ALA A CA 1
ATOM 749 C C . ALA A 1 94 ? 22.621 3.068 -14.455 1.00 77.81 94 ALA A C 1
ATOM 751 O O . ALA A 1 94 ? 22.233 4.092 -15.016 1.00 77.81 94 ALA A O 1
ATOM 752 N N . ASP A 1 95 ? 21.964 2.537 -13.420 1.00 82.44 95 ASP A N 1
ATOM 753 C CA . ASP A 1 95 ? 20.628 2.967 -12.994 1.00 82.44 95 ASP A CA 1
ATOM 754 C C . ASP A 1 95 ? 20.658 4.149 -12.023 1.00 82.44 95 ASP A C 1
ATOM 756 O O . ASP A 1 95 ? 19.630 4.776 -11.760 1.00 82.44 95 ASP A O 1
ATOM 760 N N . LYS A 1 96 ? 21.843 4.511 -11.512 1.00 87.88 96 LYS A N 1
ATOM 761 C CA . LYS A 1 96 ? 22.013 5.566 -10.501 1.00 87.88 96 LYS A CA 1
ATOM 762 C C . LY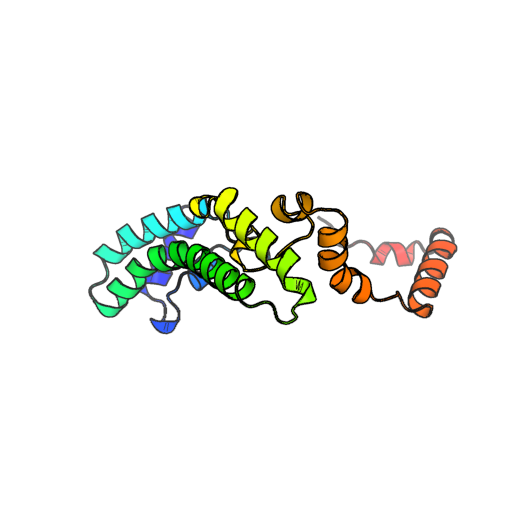S A 1 96 ? 21.413 6.903 -10.938 1.00 87.88 96 LYS A C 1
ATOM 764 O O . LYS A 1 96 ? 20.858 7.627 -10.114 1.00 87.88 96 LYS A O 1
ATOM 769 N N . ASN A 1 97 ? 21.502 7.228 -12.229 1.00 90.00 97 ASN A N 1
ATOM 770 C CA . ASN A 1 97 ? 20.912 8.450 -12.773 1.00 90.00 97 ASN A CA 1
ATOM 771 C C . ASN A 1 97 ? 19.374 8.411 -12.741 1.00 90.00 97 ASN A C 1
ATOM 773 O O . ASN A 1 97 ? 18.756 9.363 -12.268 1.00 90.00 97 ASN A O 1
ATOM 777 N N . LEU A 1 98 ? 18.768 7.310 -13.199 1.00 92.19 98 LEU A N 1
ATOM 778 C CA . LEU A 1 98 ? 17.316 7.129 -13.192 1.00 92.19 98 LEU A CA 1
ATOM 779 C C . LEU A 1 98 ? 16.773 7.153 -11.757 1.00 92.19 98 LEU A C 1
ATOM 781 O O . LEU A 1 98 ? 15.845 7.901 -11.462 1.00 92.19 98 LEU A O 1
ATOM 785 N N . TYR A 1 99 ? 17.396 6.396 -10.854 1.00 93.25 99 TYR A N 1
ATOM 786 C CA . TYR A 1 99 ? 16.977 6.278 -9.457 1.00 93.25 99 TYR A CA 1
ATOM 787 C C . TYR A 1 99 ? 17.070 7.618 -8.716 1.00 93.25 99 TYR A C 1
ATOM 789 O O . TYR A 1 99 ? 16.129 8.009 -8.025 1.00 93.25 99 TYR A O 1
ATOM 797 N N . GLY A 1 100 ? 18.164 8.362 -8.919 1.00 92.00 100 GLY A N 1
ATOM 798 C CA . GLY A 1 100 ? 18.343 9.688 -8.328 1.00 92.00 100 GLY A CA 1
ATOM 799 C C . GLY A 1 100 ? 17.281 10.693 -8.783 1.00 92.00 100 GLY A C 1
ATOM 800 O O . GLY A 1 100 ? 16.760 11.444 -7.960 1.00 92.00 100 GLY A O 1
ATOM 801 N N . VAL A 1 101 ? 16.907 10.680 -10.068 1.00 92.75 101 VAL A N 1
ATOM 802 C CA . VAL A 1 101 ? 15.843 11.555 -10.589 1.00 92.75 101 VAL A CA 1
ATOM 803 C C . VAL A 1 101 ? 14.466 11.144 -10.074 1.00 92.75 101 VAL A C 1
ATOM 805 O O . VAL A 1 101 ? 13.702 12.009 -9.658 1.00 92.75 101 VAL A O 1
ATOM 808 N N . LEU A 1 102 ? 14.160 9.844 -10.026 1.00 93.81 102 LEU A N 1
ATOM 809 C CA . LEU A 1 102 ? 12.901 9.357 -9.453 1.00 93.81 102 LEU A CA 1
ATOM 810 C C . LEU A 1 102 ? 12.749 9.782 -7.991 1.00 93.81 102 LEU A C 1
ATOM 812 O O . LEU A 1 102 ? 11.691 10.280 -7.609 1.00 93.81 102 LEU A O 1
ATOM 816 N N . LYS A 1 103 ? 13.808 9.638 -7.186 1.00 93.38 103 LYS A N 1
ATOM 817 C CA . LYS A 1 103 ? 13.792 10.067 -5.786 1.00 93.38 103 LYS A CA 1
ATOM 818 C C . LYS A 1 103 ? 13.576 11.575 -5.663 1.00 93.38 103 LYS A C 1
ATOM 820 O O . LYS A 1 103 ? 12.694 11.989 -4.918 1.00 93.38 103 LYS A O 1
ATOM 825 N N . LYS A 1 104 ? 14.323 12.379 -6.425 1.00 92.50 104 LYS A N 1
ATOM 826 C CA . LYS A 1 104 ? 14.182 13.841 -6.426 1.00 92.50 104 LYS A CA 1
ATOM 827 C C . LYS A 1 104 ? 12.748 14.269 -6.756 1.00 92.50 104 LYS A C 1
ATOM 829 O O . LYS A 1 104 ? 12.170 15.068 -6.032 1.00 92.50 104 LYS A O 1
ATOM 834 N N . ASN A 1 105 ? 12.150 13.682 -7.791 1.00 91.38 105 ASN A N 1
ATOM 835 C CA . ASN A 1 105 ? 10.774 13.989 -8.178 1.00 91.38 105 ASN A CA 1
ATOM 836 C C . ASN A 1 105 ? 9.764 13.595 -7.085 1.00 91.38 105 ASN A C 1
ATOM 838 O O . ASN A 1 105 ? 8.790 14.307 -6.868 1.00 91.38 105 ASN A O 1
ATOM 842 N N . ILE A 1 106 ? 9.992 12.484 -6.374 1.00 91.69 106 ILE A N 1
ATOM 843 C CA . ILE A 1 106 ? 9.178 12.105 -5.208 1.00 91.69 106 ILE A CA 1
ATOM 844 C C . ILE A 1 106 ? 9.340 13.126 -4.073 1.00 91.69 106 ILE A C 1
ATOM 846 O O . ILE A 1 106 ? 8.363 13.445 -3.408 1.00 91.69 106 ILE A O 1
ATOM 850 N N . ASP A 1 107 ? 10.547 13.621 -3.814 1.00 91.06 107 ASP A N 1
ATOM 851 C CA . ASP A 1 107 ? 10.784 14.596 -2.745 1.00 91.06 107 ASP A CA 1
ATOM 852 C C . ASP A 1 107 ? 10.188 15.980 -3.061 1.00 91.06 107 ASP A C 1
ATOM 854 O O . ASP A 1 107 ? 9.735 16.666 -2.147 1.00 91.06 107 ASP A O 1
ATOM 858 N N . GLU A 1 108 ? 10.163 16.379 -4.336 1.00 89.88 108 GLU A N 1
ATOM 859 C CA . GLU A 1 108 ? 9.759 17.725 -4.763 1.00 89.88 108 GLU A CA 1
ATOM 860 C C . GLU A 1 108 ? 8.286 17.838 -5.192 1.00 89.88 108 GLU A C 1
ATOM 862 O O . GLU A 1 108 ? 7.668 18.876 -4.957 1.00 89.88 108 GLU A O 1
ATOM 867 N N . GLU A 1 109 ? 7.704 16.807 -5.818 1.00 85.81 109 GLU A N 1
ATOM 868 C CA . GLU A 1 109 ? 6.368 16.898 -6.435 1.00 85.81 109 GLU A CA 1
ATOM 869 C C . GLU A 1 109 ? 5.274 16.100 -5.704 1.00 85.81 109 GLU A C 1
ATOM 871 O O . GLU A 1 109 ? 4.088 16.312 -5.966 1.00 85.81 109 GLU A O 1
ATOM 876 N N . LEU A 1 110 ? 5.629 15.163 -4.817 1.00 89.50 110 LEU A N 1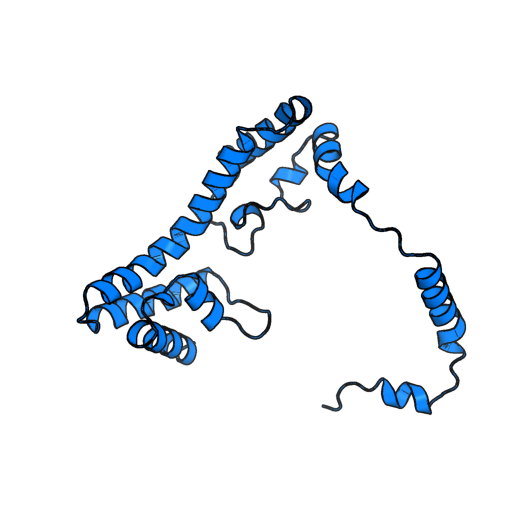
ATOM 877 C CA . LEU A 1 110 ? 4.667 14.234 -4.219 1.00 89.50 110 LEU A CA 1
ATOM 878 C C . LEU A 1 110 ? 4.142 14.732 -2.868 1.00 89.50 110 LEU A C 1
ATOM 880 O O . LEU A 1 110 ? 4.871 14.762 -1.875 1.00 89.50 110 LEU A O 1
ATOM 884 N N . ASN A 1 111 ? 2.839 14.998 -2.783 1.00 89.75 111 ASN A N 1
ATOM 885 C CA . ASN A 1 111 ? 2.172 15.191 -1.500 1.00 89.75 111 ASN A CA 1
ATOM 886 C C . ASN A 1 111 ? 1.668 13.847 -0.942 1.00 89.75 111 ASN A C 1
ATOM 888 O O . ASN A 1 111 ? 0.612 13.355 -1.329 1.00 89.75 111 ASN A O 1
ATOM 892 N N . VAL A 1 112 ? 2.408 13.262 0.007 1.00 86.44 112 VAL A N 1
ATOM 893 C CA . VAL A 1 112 ? 2.063 11.963 0.625 1.00 86.44 112 VAL A CA 1
ATOM 894 C C . VAL A 1 112 ? 0.682 11.978 1.290 1.00 86.44 112 VAL A C 1
ATOM 896 O O . VAL A 1 112 ? 0.012 10.952 1.319 1.00 86.44 112 VAL A O 1
ATOM 899 N N . SER A 1 113 ? 0.231 13.130 1.796 1.00 82.25 113 SER A N 1
ATOM 900 C CA . SER A 1 113 ? -1.071 13.241 2.471 1.00 82.25 113 SER A CA 1
ATOM 901 C C . SER A 1 113 ? -2.276 13.146 1.528 1.00 82.25 113 SER A C 1
ATOM 903 O O . SER A 1 113 ? -3.381 12.860 1.988 1.00 82.25 113 SER A O 1
ATOM 905 N N . GLU A 1 114 ? -2.064 13.363 0.228 1.00 85.06 114 GLU A N 1
ATOM 906 C CA . GLU A 1 114 ? -3.090 13.254 -0.816 1.00 85.06 114 GLU A CA 1
ATOM 907 C C . GLU A 1 114 ? -3.139 11.859 -1.447 1.00 85.06 114 GLU A C 1
ATOM 909 O O . GLU A 1 114 ? -4.090 11.541 -2.159 1.00 85.06 114 GLU A O 1
ATOM 914 N N . LEU A 1 115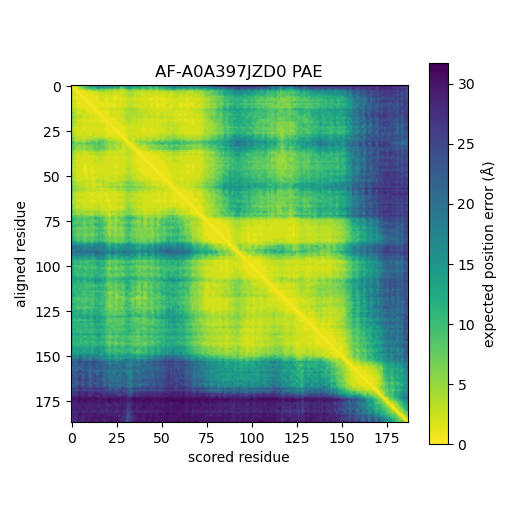 ? -2.134 11.019 -1.178 1.00 84.44 115 LEU A N 1
ATOM 915 C CA . LEU A 1 115 ? -2.082 9.670 -1.717 1.00 84.44 115 LEU A CA 1
ATOM 916 C C . LEU A 1 115 ? -3.144 8.768 -1.100 1.00 84.44 115 LEU A C 1
ATOM 918 O O . LEU A 1 115 ? -3.434 8.795 0.097 1.00 84.44 115 LEU A O 1
ATOM 922 N N . THR A 1 116 ? -3.651 7.883 -1.943 1.00 81.06 116 THR A N 1
ATOM 923 C CA . THR A 1 116 ? -4.540 6.793 -1.576 1.00 81.06 116 THR A CA 1
ATOM 924 C C . THR A 1 116 ? -3.918 5.464 -1.991 1.00 81.06 116 THR A C 1
ATOM 926 O O . THR A 1 116 ? -3.013 5.408 -2.816 1.00 81.06 116 THR A O 1
ATOM 929 N N . TRP A 1 117 ? -4.430 4.354 -1.466 1.00 78.69 117 TRP A N 1
ATOM 930 C CA . TRP A 1 117 ? -3.996 3.008 -1.866 1.00 78.69 117 TRP A CA 1
ATOM 931 C C . TRP A 1 117 ? -4.242 2.698 -3.357 1.00 78.69 117 TRP A C 1
ATOM 933 O O . TRP A 1 117 ? -3.649 1.760 -3.884 1.00 78.69 117 TRP A O 1
ATOM 943 N N . ARG A 1 118 ? -5.091 3.479 -4.047 1.00 79.69 118 ARG A N 1
ATOM 944 C CA . ARG A 1 118 ? -5.300 3.368 -5.500 1.00 79.69 118 ARG A CA 1
ATOM 945 C C . ARG A 1 118 ? -4.119 3.910 -6.297 1.00 79.69 118 ARG A C 1
ATOM 947 O O . ARG A 1 118 ? -3.935 3.521 -7.448 1.00 79.69 118 ARG A O 1
ATOM 954 N N . ASP A 1 119 ? -3.327 4.796 -5.703 1.00 86.81 119 ASP A N 1
ATOM 955 C CA . ASP A 1 119 ? -2.136 5.335 -6.336 1.00 86.81 119 ASP A CA 1
ATOM 956 C C . ASP A 1 119 ? -1.024 4.279 -6.306 1.00 86.81 119 ASP A C 1
ATOM 958 O O . ASP A 1 119 ? -0.623 3.841 -5.225 1.00 86.81 119 ASP A O 1
ATOM 962 N N . PRO A 1 120 ? -0.453 3.889 -7.461 1.00 89.31 120 PRO A N 1
ATOM 963 C CA . PRO A 1 120 ? 0.588 2.861 -7.508 1.00 89.31 120 PRO A CA 1
ATOM 964 C C . PRO A 1 120 ? 1.767 3.143 -6.562 1.00 89.31 120 PRO A C 1
ATOM 966 O O . PRO A 1 120 ? 2.280 2.235 -5.904 1.00 89.31 120 PRO A O 1
ATOM 969 N N . ILE A 1 121 ? 2.145 4.420 -6.424 1.00 90.12 121 ILE A N 1
ATOM 970 C CA . ILE A 1 121 ? 3.249 4.867 -5.561 1.00 90.12 121 ILE A CA 1
ATOM 971 C C . ILE A 1 121 ? 2.992 4.522 -4.090 1.00 90.12 121 ILE A C 1
ATOM 973 O O . ILE A 1 121 ? 3.933 4.151 -3.386 1.00 90.12 121 ILE A O 1
ATOM 977 N N . ALA A 1 122 ? 1.737 4.582 -3.629 1.00 88.44 122 ALA A N 1
ATOM 978 C CA . ALA A 1 122 ? 1.376 4.229 -2.256 1.00 88.44 122 ALA A CA 1
ATOM 979 C C . ALA A 1 122 ? 1.645 2.747 -1.944 1.00 88.44 122 ALA A C 1
ATOM 981 O O . ALA A 1 122 ? 1.806 2.388 -0.781 1.00 88.44 122 ALA A O 1
ATOM 982 N N . SER A 1 123 ? 1.763 1.907 -2.976 1.00 86.88 123 SER A N 1
ATOM 983 C CA . SER A 1 123 ? 2.112 0.483 -2.886 1.00 86.88 123 SER A CA 1
ATOM 984 C C . SER A 1 123 ? 3.556 0.193 -3.313 1.00 86.88 123 SER A C 1
ATOM 986 O O . SER A 1 123 ? 3.913 -0.949 -3.591 1.00 86.88 123 SER A O 1
ATOM 988 N N . THR A 1 124 ? 4.419 1.214 -3.374 1.00 89.06 124 THR A N 1
ATOM 989 C CA . THR A 1 124 ? 5.813 1.125 -3.855 1.00 89.06 124 THR A CA 1
ATOM 990 C C . THR A 1 124 ? 5.962 0.739 -5.333 1.00 89.06 124 THR A C 1
ATOM 992 O O . THR A 1 124 ? 7.034 0.309 -5.757 1.00 89.06 124 THR A O 1
ATOM 995 N N . VAL A 1 125 ? 4.905 0.916 -6.132 1.00 89.69 125 VAL A N 1
ATOM 996 C CA . VAL A 1 125 ? 4.867 0.576 -7.561 1.00 89.69 125 VAL A CA 1
ATOM 997 C C . VAL A 1 125 ? 4.963 1.837 -8.419 1.00 89.69 125 VAL A C 1
ATOM 999 O O . VAL A 1 125 ? 4.282 2.833 -8.177 1.00 89.69 125 VAL A O 1
ATOM 1002 N N . PHE A 1 126 ? 5.766 1.782 -9.481 1.00 89.00 126 PHE A N 1
ATOM 1003 C CA . PHE A 1 126 ? 5.757 2.796 -10.532 1.00 89.00 126 PHE A CA 1
ATOM 1004 C C . PHE A 1 126 ? 4.923 2.323 -11.724 1.00 89.00 126 PHE A C 1
ATOM 1006 O O . PHE A 1 126 ? 5.205 1.283 -12.310 1.00 89.00 126 PHE A O 1
ATOM 1013 N N . SER A 1 127 ? 3.922 3.114 -12.108 1.00 88.25 127 SER A N 1
ATOM 1014 C CA . SER A 1 127 ? 3.211 2.974 -13.382 1.00 88.25 127 SER A CA 1
ATOM 1015 C C . SER A 1 127 ? 3.760 3.971 -14.401 1.00 88.25 127 SER A C 1
ATOM 1017 O O . SER A 1 127 ? 4.066 5.117 -14.070 1.00 88.25 127 SER A O 1
ATOM 1019 N N . ASP A 1 128 ? 3.817 3.550 -15.660 1.00 88.50 128 ASP A N 1
ATOM 1020 C CA . ASP A 1 128 ? 4.135 4.380 -16.826 1.00 88.50 128 ASP A CA 1
ATOM 1021 C C . ASP A 1 128 ? 3.203 5.593 -17.007 1.00 88.50 128 ASP A C 1
ATOM 1023 O O . ASP A 1 128 ? 3.577 6.583 -17.642 1.00 88.50 128 ASP A O 1
ATOM 1027 N N . ASN A 1 129 ? 2.014 5.555 -16.403 1.00 87.75 129 ASN A N 1
ATOM 1028 C CA . ASN A 1 129 ? 1.043 6.644 -16.436 1.00 87.75 129 ASN A CA 1
ATOM 1029 C C . ASN A 1 129 ? 1.294 7.741 -15.394 1.00 87.75 129 ASN A C 1
ATOM 1031 O 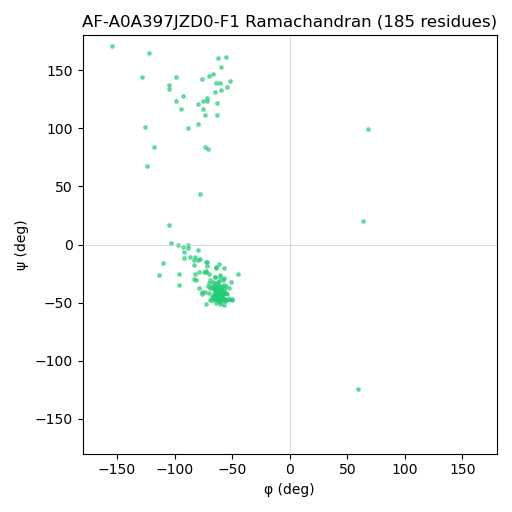O . ASN A 1 129 ? 0.709 8.825 -15.513 1.00 87.75 129 ASN A O 1
ATOM 1035 N N . LEU A 1 130 ? 2.160 7.498 -14.405 1.00 88.25 130 LEU A N 1
ATOM 1036 C CA . LEU A 1 130 ? 2.469 8.465 -13.352 1.00 88.25 130 LEU A CA 1
ATOM 1037 C C . LEU A 1 130 ? 3.140 9.715 -13.927 1.00 88.25 130 LEU A C 1
ATOM 1039 O O . LEU A 1 130 ? 4.046 9.631 -14.758 1.00 88.25 130 LEU A O 1
ATOM 1043 N N . LYS A 1 131 ? 2.756 10.889 -13.418 1.00 88.31 131 LYS A N 1
ATOM 1044 C CA . LYS A 1 131 ? 3.344 12.178 -13.822 1.00 88.31 131 LYS A CA 1
ATOM 1045 C C . LYS A 1 131 ? 4.869 12.200 -13.647 1.00 88.31 131 LYS A C 1
ATOM 1047 O O . LYS A 1 131 ? 5.576 12.604 -14.562 1.00 88.31 131 LYS A O 1
ATOM 1052 N N . ILE A 1 132 ? 5.364 11.651 -12.535 1.00 90.12 132 ILE A N 1
ATOM 1053 C CA . ILE A 1 132 ? 6.800 11.521 -12.234 1.00 90.12 132 ILE A CA 1
ATOM 1054 C C . ILE A 1 132 ? 7.551 10.738 -13.328 1.00 90.12 132 ILE A C 1
ATOM 1056 O O . ILE A 1 132 ? 8.691 11.076 -13.640 1.00 90.12 132 ILE A O 1
ATOM 1060 N N . ILE A 1 133 ? 6.913 9.731 -13.940 1.00 91.06 133 ILE A N 1
ATOM 1061 C CA . ILE A 1 133 ? 7.491 8.941 -15.039 1.00 91.06 133 ILE A CA 1
ATOM 1062 C C . ILE A 1 133 ? 7.401 9.690 -16.372 1.00 91.06 133 ILE A C 1
ATOM 1064 O O . ILE A 1 133 ? 8.336 9.650 -17.171 1.00 91.06 133 ILE A O 1
ATOM 1068 N N . LYS A 1 134 ? 6.305 10.418 -16.612 1.00 88.88 134 LYS A N 1
ATOM 1069 C CA . LYS A 1 134 ? 6.143 11.262 -17.809 1.00 88.88 134 LYS A CA 1
ATOM 1070 C C . LYS A 1 134 ? 7.145 12.420 -17.857 1.00 88.88 134 LYS A C 1
ATOM 1072 O O . LYS A 1 134 ? 7.519 12.830 -18.950 1.00 88.88 134 LYS A O 1
ATOM 1077 N N . ASN A 1 135 ? 7.603 12.894 -16.698 1.00 89.69 135 ASN A N 1
ATOM 1078 C CA . ASN A 1 135 ? 8.604 13.957 -16.570 1.00 89.69 135 ASN A CA 1
ATOM 1079 C C . ASN A 1 135 ? 10.055 13.471 -16.772 1.00 89.69 135 ASN A C 1
ATOM 1081 O O . ASN A 1 135 ? 10.977 14.287 -16.769 1.00 89.69 135 ASN A O 1
ATOM 1085 N N . LEU A 1 136 ? 10.291 12.164 -16.941 1.00 92.19 136 LEU A N 1
ATOM 1086 C CA . LEU A 1 136 ? 11.627 11.639 -17.231 1.00 92.19 136 LEU A CA 1
ATOM 1087 C C . LEU A 1 136 ? 12.111 12.087 -18.617 1.00 92.19 136 LEU A C 1
ATOM 1089 O O . LEU A 1 136 ? 11.341 12.169 -19.575 1.00 92.19 136 LEU A O 1
ATOM 1093 N N . SER A 1 137 ? 13.422 12.300 -18.755 1.00 92.75 137 SER A N 1
ATOM 1094 C CA . SER A 1 137 ? 14.028 12.522 -20.074 1.00 92.75 137 SER A CA 1
ATOM 1095 C C . SER A 1 137 ? 13.852 11.299 -20.981 1.00 92.75 137 SER A C 1
ATOM 1097 O O . SER A 1 137 ? 13.676 10.177 -20.505 1.00 92.75 137 SER A O 1
ATOM 1099 N N . TYR A 1 138 ? 13.987 11.489 -22.297 1.00 91.44 138 TYR A N 1
ATOM 1100 C CA . TYR A 1 138 ? 13.862 10.403 -23.277 1.00 91.44 138 TYR A CA 1
ATOM 1101 C C . TYR A 1 138 ? 14.712 9.169 -22.925 1.00 91.44 138 TYR A C 1
ATOM 1103 O O . TYR A 1 138 ? 14.203 8.051 -22.915 1.00 91.44 138 TYR A O 1
ATOM 1111 N N . ARG A 1 139 ? 15.991 9.373 -22.572 1.00 89.88 139 ARG A N 1
ATOM 1112 C CA . ARG A 1 139 ? 16.909 8.277 -22.215 1.00 89.88 139 ARG A CA 1
ATOM 1113 C C . ARG A 1 139 ? 16.469 7.555 -20.941 1.00 89.88 139 ARG A C 1
ATOM 1115 O O . ARG A 1 139 ? 16.405 6.335 -20.932 1.00 89.88 139 ARG A O 1
ATOM 1122 N N . GLN A 1 140 ? 16.120 8.302 -19.895 1.00 91.31 140 GLN A N 1
ATOM 1123 C CA . GLN A 1 140 ? 15.656 7.732 -18.625 1.00 91.31 140 GLN A CA 1
ATOM 1124 C C . GLN A 1 140 ? 14.352 6.956 -18.792 1.00 91.31 140 GLN A C 1
ATOM 1126 O O . GLN A 1 140 ? 14.205 5.867 -18.246 1.00 91.31 140 GLN A O 1
ATOM 1131 N N . ARG A 1 141 ? 13.413 7.499 -19.572 1.00 92.38 141 ARG A N 1
ATOM 1132 C CA . ARG A 1 141 ? 12.146 6.833 -19.864 1.00 92.38 141 ARG A CA 1
ATOM 1133 C C . ARG A 1 141 ? 12.364 5.552 -20.661 1.00 92.38 141 ARG A C 1
ATOM 1135 O O . ARG A 1 141 ? 11.698 4.564 -20.381 1.00 92.38 141 ARG A O 1
ATOM 1142 N N . HIS A 1 142 ? 13.302 5.546 -21.608 1.00 90.56 142 HIS A N 1
ATOM 1143 C CA . HIS A 1 142 ? 13.677 4.329 -22.326 1.00 90.56 142 HIS A CA 1
ATOM 1144 C C . HIS A 1 142 ? 14.194 3.250 -21.362 1.00 90.56 142 HIS A C 1
ATOM 1146 O O . HIS A 1 142 ? 13.675 2.140 -21.375 1.00 90.56 142 HIS A O 1
ATOM 1152 N N . THR A 1 143 ? 15.136 3.587 -20.473 1.00 90.50 143 THR A N 1
ATOM 1153 C CA . THR A 1 143 ? 15.640 2.661 -19.439 1.00 90.50 143 THR A CA 1
ATOM 1154 C C . THR A 1 143 ? 14.529 2.172 -18.506 1.00 90.50 143 THR A C 1
ATOM 1156 O O . THR A 1 143 ? 14.459 0.991 -18.193 1.00 90.50 143 THR A O 1
ATOM 1159 N N . PHE A 1 144 ? 13.613 3.053 -18.091 1.00 91.69 144 PHE A N 1
ATOM 1160 C CA . PHE A 1 144 ? 12.480 2.673 -17.243 1.00 91.69 144 PHE A CA 1
ATOM 1161 C C . PHE A 1 144 ? 11.518 1.691 -17.935 1.00 91.69 144 PHE A C 1
ATOM 1163 O O . PHE A 1 144 ? 11.003 0.779 -17.294 1.00 91.69 144 PHE A O 1
ATOM 1170 N N . MET A 1 145 ? 11.259 1.872 -19.234 1.00 92.50 145 MET A N 1
ATOM 1171 C CA . MET A 1 145 ? 10.308 1.043 -19.986 1.00 92.50 145 MET A CA 1
ATOM 1172 C C . MET A 1 145 ? 10.912 -0.275 -20.487 1.00 92.50 145 MET A C 1
ATOM 1174 O O . MET A 1 145 ? 10.158 -1.192 -20.804 1.00 92.50 145 MET A O 1
ATOM 1178 N N . GLU A 1 146 ? 12.239 -0.399 -20.541 1.00 90.75 146 GLU A N 1
ATOM 1179 C CA . GLU A 1 146 ? 12.945 -1.570 -21.078 1.00 90.75 146 GLU A CA 1
ATOM 1180 C C . GLU A 1 146 ? 12.490 -2.910 -20.463 1.00 90.75 146 GLU A C 1
ATOM 1182 O O . GLU A 1 146 ? 12.158 -3.813 -21.234 1.00 90.75 146 GLU A O 1
ATOM 1187 N N . PRO A 1 147 ? 12.355 -3.071 -19.127 1.00 87.75 147 PRO A N 1
ATOM 1188 C CA . PRO A 1 147 ? 11.862 -4.324 -18.556 1.00 87.75 147 PRO A CA 1
ATOM 1189 C C . PRO A 1 147 ? 10.464 -4.697 -19.054 1.00 87.75 147 PRO A C 1
ATOM 1191 O O . PRO A 1 147 ? 10.216 -5.854 -19.379 1.00 87.75 147 PRO A O 1
ATOM 1194 N N . ARG A 1 148 ? 9.555 -3.718 -19.163 1.00 87.56 148 ARG A N 1
ATOM 1195 C CA . ARG A 1 148 ? 8.194 -3.939 -19.673 1.00 87.56 148 ARG A CA 1
ATOM 1196 C C . ARG A 1 148 ? 8.219 -4.395 -21.125 1.00 87.56 148 ARG A C 1
ATOM 1198 O O . ARG A 1 148 ? 7.474 -5.298 -21.482 1.00 87.56 148 ARG A O 1
ATOM 1205 N N . GLU A 1 149 ? 9.038 -3.758 -21.954 1.00 88.69 149 GLU A N 1
ATOM 1206 C CA . GLU A 1 149 ? 9.177 -4.115 -23.366 1.00 88.69 149 GLU A CA 1
ATOM 1207 C C . GLU A 1 149 ? 9.748 -5.531 -23.530 1.00 88.69 149 GLU A C 1
ATOM 1209 O O . GLU A 1 149 ? 9.221 -6.304 -24.324 1.00 88.69 149 GLU A O 1
ATOM 1214 N N . ASN A 1 150 ? 10.725 -5.910 -22.702 1.00 88.38 150 ASN A N 1
ATOM 1215 C CA . ASN A 1 150 ? 11.328 -7.248 -22.699 1.00 88.38 150 ASN A CA 1
ATOM 1216 C C . ASN A 1 150 ? 10.410 -8.339 -22.118 1.00 88.38 150 ASN A C 1
ATOM 1218 O O . ASN A 1 150 ? 10.588 -9.517 -22.417 1.00 88.38 150 ASN A O 1
ATOM 1222 N N . MET A 1 151 ? 9.436 -7.968 -21.282 1.00 86.69 151 MET A N 1
ATOM 1223 C CA . MET A 1 151 ? 8.434 -8.881 -20.717 1.00 86.69 151 MET A CA 1
ATOM 1224 C C . MET A 1 151 ? 7.187 -9.033 -21.595 1.00 86.69 151 MET A C 1
ATOM 1226 O O . MET A 1 151 ? 6.272 -9.770 -21.224 1.00 86.69 151 MET A O 1
ATOM 1230 N N . LYS A 1 152 ? 7.105 -8.347 -22.743 1.00 84.62 152 LYS A N 1
ATOM 1231 C CA . LYS A 1 152 ? 5.999 -8.556 -23.680 1.00 84.62 152 LYS A CA 1
ATOM 1232 C C . LYS A 1 152 ? 6.048 -9.990 -24.196 1.00 84.62 152 LYS A C 1
ATOM 1234 O O . LYS A 1 152 ? 6.940 -10.363 -24.949 1.00 84.62 152 LYS A O 1
ATOM 1239 N N . CYS A 1 153 ? 5.061 -10.786 -23.806 1.00 78.06 153 CYS A N 1
ATOM 1240 C CA . CYS A 1 153 ? 4.870 -12.105 -24.380 1.00 78.06 153 CYS A CA 1
ATOM 1241 C C . CYS A 1 153 ? 4.355 -11.955 -25.812 1.00 78.06 153 CYS A C 1
ATOM 1243 O O . CYS A 1 153 ? 3.305 -11.348 -26.037 1.00 78.06 153 CYS A O 1
ATOM 1245 N N . GLU A 1 154 ? 5.064 -12.534 -26.777 1.00 82.00 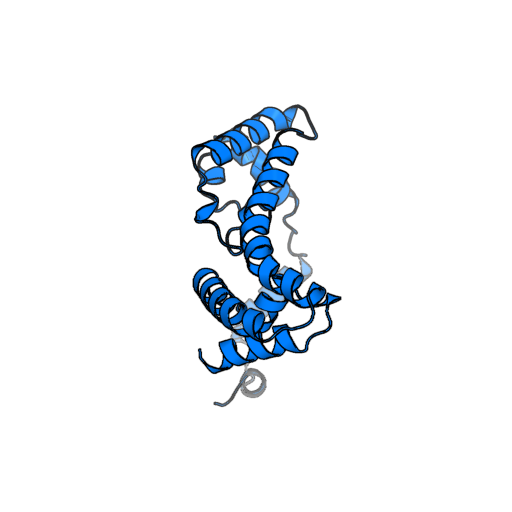154 GLU A N 1
ATOM 1246 C CA . GLU A 1 154 ? 4.497 -12.731 -28.106 1.00 82.00 154 GLU A CA 1
ATOM 1247 C C . GLU A 1 154 ? 3.326 -13.708 -28.001 1.00 82.00 154 GLU A C 1
ATOM 1249 O O . GLU A 1 154 ? 3.434 -14.769 -27.379 1.00 82.00 154 GLU A O 1
ATOM 1254 N N . VAL A 1 155 ? 2.192 -13.350 -28.603 1.00 81.94 155 VAL A N 1
ATOM 1255 C CA . VAL A 1 155 ? 1.061 -14.272 -28.712 1.00 81.94 155 VAL A CA 1
ATOM 1256 C C . VAL A 1 155 ? 1.525 -15.457 -29.565 1.00 81.94 155 VAL A C 1
ATOM 1258 O O . VAL A 1 155 ? 1.959 -15.245 -30.702 1.00 81.94 155 VAL A O 1
ATOM 1261 N N . PRO A 1 156 ? 1.469 -16.705 -29.059 1.00 89.25 156 PRO A N 1
ATOM 1262 C CA . PRO A 1 156 ? 1.863 -17.864 -29.841 1.00 89.25 156 PRO A CA 1
ATOM 1263 C C . PRO A 1 156 ? 1.095 -17.905 -31.159 1.00 89.25 156 PRO A C 1
ATOM 1265 O O . PRO A 1 156 ? -0.127 -17.757 -31.165 1.00 89.25 156 PRO A O 1
ATOM 1268 N N . ARG A 1 157 ? 1.792 -18.184 -32.266 1.00 87.88 157 ARG A N 1
ATOM 1269 C CA . ARG A 1 157 ? 1.196 -18.211 -33.616 1.00 87.88 157 ARG A CA 1
ATOM 1270 C C . ARG A 1 157 ? -0.067 -19.066 -33.708 1.00 87.88 157 ARG A C 1
ATOM 1272 O O . ARG A 1 157 ? -0.965 -18.732 -34.465 1.00 87.88 157 ARG A O 1
ATOM 1279 N N . LEU A 1 158 ? -0.146 -20.145 -32.926 1.00 91.06 158 LEU A N 1
ATOM 1280 C CA . LEU A 1 158 ? -1.331 -21.001 -32.852 1.00 91.06 158 LEU A CA 1
ATOM 1281 C C . LEU A 1 158 ? -2.561 -20.259 -32.309 1.00 91.06 158 LEU A C 1
ATOM 1283 O O . LEU A 1 158 ? -3.662 -20.461 -32.810 1.00 91.06 158 LEU A O 1
ATOM 1287 N N . ILE A 1 159 ? -2.380 -19.412 -31.292 1.00 85.88 159 ILE A N 1
ATOM 1288 C CA . ILE A 1 159 ? -3.461 -18.592 -30.738 1.00 85.88 159 ILE A CA 1
ATOM 1289 C C . ILE A 1 159 ? -3.865 -17.534 -31.760 1.00 85.88 159 ILE A C 1
ATOM 1291 O O . ILE A 1 159 ? -5.051 -17.432 -32.051 1.00 85.88 159 ILE A O 1
ATOM 1295 N N . SER A 1 160 ? -2.902 -16.819 -32.354 1.00 87.38 160 SER A N 1
ATOM 1296 C CA . SER A 1 160 ? -3.200 -15.837 -33.406 1.00 87.38 160 SER A CA 1
ATOM 1297 C C . SER A 1 160 ? -3.963 -16.476 -34.565 1.00 87.38 160 SER A C 1
ATOM 1299 O O . SER A 1 160 ? -5.044 -16.017 -34.896 1.00 87.38 160 SER A O 1
ATOM 1301 N N . SER A 1 161 ? -3.494 -17.619 -35.075 1.00 89.88 161 SER A N 1
ATOM 1302 C CA . SER A 1 161 ? -4.155 -18.350 -36.160 1.00 89.88 161 SER A CA 1
ATOM 1303 C C . SER A 1 161 ? -5.575 -18.788 -35.809 1.00 89.88 161 SER A C 1
ATOM 1305 O O . SER A 1 161 ? -6.430 -18.760 -36.684 1.00 89.88 161 SER A O 1
ATOM 1307 N N . ARG A 1 162 ? -5.844 -19.198 -34.562 1.00 87.69 162 ARG A N 1
ATOM 1308 C CA . ARG A 1 162 ? -7.207 -19.547 -34.133 1.00 87.69 162 ARG A CA 1
ATOM 1309 C C . ARG A 1 162 ? -8.112 -18.329 -34.007 1.00 87.69 162 ARG A C 1
ATOM 1311 O O . ARG A 1 162 ? -9.302 -18.443 -34.272 1.00 87.69 162 ARG A O 1
ATOM 1318 N N . VAL A 1 163 ? -7.574 -17.192 -33.568 1.00 87.19 163 VAL A N 1
ATOM 1319 C CA . VAL A 1 163 ? -8.319 -15.927 -33.521 1.00 87.19 163 VAL A CA 1
ATOM 1320 C C . VAL A 1 163 ? -8.628 -15.452 -34.939 1.00 87.19 163 VAL A C 1
ATOM 1322 O O . VAL A 1 163 ? -9.775 -15.116 -35.212 1.00 87.19 163 VAL A O 1
ATOM 1325 N N . ASP A 1 164 ? -7.652 -15.499 -35.843 1.00 90.31 164 ASP A N 1
ATOM 1326 C CA . ASP A 1 164 ? -7.827 -15.137 -37.250 1.00 90.31 164 ASP A CA 1
ATOM 1327 C C . ASP A 1 164 ? -8.850 -16.064 -37.928 1.00 90.31 164 ASP A C 1
ATOM 1329 O O . ASP A 1 164 ? -9.804 -15.586 -38.534 1.00 90.31 164 ASP A O 1
ATOM 1333 N N . GLU A 1 165 ? -8.739 -17.384 -37.728 1.00 89.94 165 GLU A N 1
ATOM 1334 C CA . GLU A 1 165 ? -9.710 -18.374 -38.217 1.00 89.94 165 GLU A CA 1
ATOM 1335 C C . GLU A 1 165 ? -11.117 -18.123 -37.656 1.00 89.94 165 GLU A C 1
ATOM 1337 O O . GLU A 1 165 ? -12.106 -18.237 -38.381 1.00 89.94 165 GLU A O 1
ATOM 1342 N N . PHE A 1 166 ? -11.226 -17.773 -36.372 1.00 85.12 166 PHE A N 1
ATOM 1343 C CA . PHE A 1 166 ? -12.502 -17.422 -35.759 1.00 85.12 166 PHE A CA 1
ATOM 1344 C C . PHE A 1 166 ? -13.102 -16.165 -36.393 1.00 85.12 166 PHE A C 1
ATOM 1346 O O . PHE A 1 166 ? -14.280 -16.179 -36.732 1.00 85.12 166 PHE A O 1
ATOM 1353 N N . ILE A 1 167 ? -12.313 -15.102 -36.581 1.00 85.56 167 ILE A N 1
ATOM 1354 C CA . ILE A 1 167 ? -12.768 -13.839 -37.180 1.00 85.56 167 ILE A CA 1
ATOM 1355 C C . ILE A 1 167 ? -13.185 -14.054 -38.641 1.00 85.56 167 ILE A C 1
ATOM 1357 O O . ILE A 1 167 ? -14.267 -13.627 -39.036 1.00 85.56 167 ILE A O 1
ATOM 1361 N N . GLU A 1 168 ? -12.376 -14.757 -39.438 1.00 86.50 168 GLU A N 1
ATOM 1362 C CA . GLU A 1 168 ? -12.655 -15.029 -40.857 1.00 86.50 168 GLU A CA 1
ATOM 1363 C C . GLU A 1 168 ? -13.892 -15.904 -41.080 1.00 86.50 168 GLU A C 1
ATOM 1365 O O . GLU A 1 168 ? -14.536 -15.841 -42.135 1.00 86.50 168 GLU A O 1
ATOM 1370 N N . ASN A 1 169 ? -14.212 -16.753 -40.106 1.00 83.00 169 ASN A N 1
ATOM 1371 C CA . ASN A 1 169 ? -15.368 -17.634 -40.167 1.00 83.00 169 ASN A CA 1
ATOM 1372 C C . ASN A 1 169 ? -16.536 -17.143 -39.312 1.00 83.00 169 ASN A C 1
ATOM 1374 O O . ASN A 1 169 ? -17.572 -17.800 -39.322 1.00 83.00 169 ASN A O 1
ATOM 1378 N N . PHE A 1 170 ? -16.413 -15.996 -38.635 1.00 75.44 170 PHE A N 1
ATOM 1379 C CA . PHE A 1 170 ? -17.427 -15.484 -37.713 1.00 75.44 170 PHE A CA 1
ATOM 1380 C C . PHE A 1 170 ? -18.793 -15.350 -38.396 1.00 75.44 170 PHE A C 1
ATOM 1382 O O . PHE A 1 170 ? -19.784 -15.898 -37.917 1.00 75.44 170 PHE A O 1
ATOM 1389 N N . ASP A 1 171 ? -18.814 -14.741 -39.584 1.00 69.94 171 ASP A N 1
ATOM 1390 C CA . ASP A 1 171 ? -20.028 -14.533 -40.386 1.00 69.94 171 ASP A CA 1
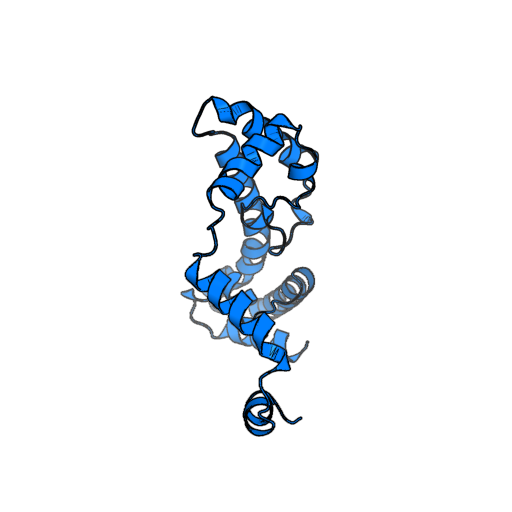ATOM 1391 C C . ASP A 1 171 ? -20.493 -15.795 -41.138 1.00 69.94 171 ASP A C 1
ATOM 1393 O O . ASP A 1 171 ? -21.601 -15.836 -41.666 1.00 69.94 171 ASP A O 1
ATOM 1397 N N . LYS A 1 172 ? -19.654 -16.840 -41.203 1.00 67.00 172 LYS A N 1
ATOM 1398 C CA . LYS A 1 172 ? -19.977 -18.130 -41.844 1.00 67.00 172 LYS A CA 1
ATOM 1399 C C . LYS A 1 172 ? -20.573 -19.141 -40.868 1.00 67.00 172 LYS A C 1
ATOM 1401 O O . LYS A 1 172 ? -20.977 -20.227 -41.287 1.00 67.00 172 LYS A O 1
ATOM 1406 N N . ILE A 1 173 ? -20.620 -18.820 -39.573 1.00 60.88 173 ILE A N 1
ATOM 1407 C CA . ILE A 1 173 ? -21.310 -19.634 -38.573 1.00 60.88 173 ILE A CA 1
ATOM 1408 C C . ILE A 1 173 ? -22.816 -19.436 -38.777 1.00 60.88 173 ILE A C 1
ATOM 1410 O O . ILE A 1 173 ? -23.468 -18.651 -38.094 1.00 60.88 173 ILE A O 1
ATOM 1414 N N . ASP A 1 174 ? -23.389 -20.191 -39.709 1.00 61.47 174 ASP A N 1
ATOM 1415 C CA . ASP A 1 174 ? -24.822 -20.179 -40.025 1.00 61.47 174 ASP A CA 1
ATOM 1416 C C . ASP A 1 174 ? -25.645 -20.979 -38.989 1.00 61.47 174 ASP A C 1
ATOM 1418 O O . ASP A 1 174 ? -26.510 -21.795 -39.300 1.00 61.47 174 ASP A O 1
ATOM 1422 N N . ASN A 1 175 ? -25.331 -20.801 -37.702 1.00 57.91 175 ASN A N 1
ATOM 1423 C CA . ASN A 1 175 ? -25.929 -21.552 -36.606 1.00 57.91 175 ASN A CA 1
ATOM 1424 C C . ASN A 1 175 ? -26.680 -20.615 -35.656 1.00 57.91 175 ASN A C 1
ATOM 1426 O O . ASN A 1 175 ? -26.214 -20.289 -34.562 1.00 57.91 175 ASN A O 1
ATOM 1430 N N . LEU A 1 176 ? -27.932 -20.317 -36.015 1.00 56.12 176 LEU A N 1
ATOM 1431 C CA . LEU A 1 176 ? -28.978 -19.813 -35.106 1.00 56.12 176 LEU A CA 1
ATOM 1432 C C . LEU A 1 176 ? -29.033 -20.583 -33.764 1.00 56.12 176 LEU A C 1
ATOM 1434 O O . LEU A 1 176 ? -29.443 -20.034 -32.741 1.00 56.12 176 LEU A O 1
ATOM 1438 N N . ASN A 1 177 ? -28.581 -21.842 -33.745 1.00 57.56 177 ASN A N 1
ATOM 1439 C CA . ASN A 1 177 ? -28.495 -22.674 -32.544 1.00 57.56 177 ASN A CA 1
ATOM 1440 C C . ASN A 1 177 ? -27.233 -22.438 -31.687 1.00 57.56 177 ASN A C 1
ATOM 1442 O O . ASN A 1 177 ? -27.302 -22.669 -30.485 1.00 57.56 177 ASN A O 1
ATOM 1446 N N . HIS A 1 178 ? -26.112 -21.961 -32.247 1.00 54.03 178 HIS A N 1
ATOM 1447 C CA . HIS A 1 178 ? -24.893 -21.624 -31.481 1.00 54.03 178 HIS A CA 1
ATOM 1448 C C . HIS A 1 178 ? -24.955 -20.218 -30.868 1.00 54.03 178 HIS A C 1
ATOM 1450 O O . HIS A 1 178 ? -24.418 -19.988 -29.788 1.00 54.03 178 HIS A O 1
ATOM 1456 N N . ILE A 1 179 ? -25.669 -19.283 -31.500 1.00 54.62 179 ILE A N 1
ATOM 1457 C CA . ILE A 1 179 ? -25.890 -17.941 -30.934 1.00 54.62 179 ILE A CA 1
ATOM 1458 C C . ILE A 1 179 ? -26.811 -18.012 -29.702 1.00 54.62 179 ILE A C 1
ATOM 1460 O O . ILE A 1 179 ? -26.629 -17.264 -28.745 1.00 54.62 179 ILE A O 1
ATOM 1464 N N . ARG A 1 180 ? -27.745 -18.977 -29.654 1.00 54.41 180 ARG A N 1
ATOM 1465 C CA . ARG A 1 180 ? -28.605 -19.212 -28.477 1.00 54.41 180 ARG A CA 1
ATOM 1466 C C . ARG A 1 180 ? -27.831 -19.568 -27.204 1.00 54.41 180 ARG A C 1
ATOM 1468 O O . ARG A 1 180 ? -28.322 -19.254 -26.126 1.00 54.41 180 ARG A O 1
ATOM 1475 N N . SER A 1 181 ? -26.647 -20.177 -27.311 1.00 54.62 181 SER A N 1
ATOM 1476 C CA . SER A 1 181 ? -25.774 -20.455 -26.159 1.00 54.62 181 SER A CA 1
ATOM 1477 C C . SER A 1 181 ? -24.905 -19.269 -25.726 1.00 54.62 181 SER A C 1
ATOM 1479 O O . SER A 1 181 ? -24.316 -19.334 -24.657 1.00 54.62 181 SER A O 1
ATOM 1481 N N . ILE A 1 182 ? -24.840 -18.191 -26.517 1.00 55.12 182 ILE A N 1
ATOM 1482 C CA . ILE A 1 182 ? -24.086 -16.961 -26.199 1.00 55.12 182 ILE A CA 1
ATOM 1483 C C . ILE A 1 182 ? -24.989 -15.927 -25.492 1.00 55.12 182 ILE A C 1
ATOM 1485 O O . ILE A 1 182 ? -24.526 -14.878 -25.052 1.00 55.12 182 ILE A O 1
ATOM 1489 N N . VAL A 1 183 ? -26.281 -16.231 -25.310 1.00 54.38 183 VAL A N 1
ATOM 149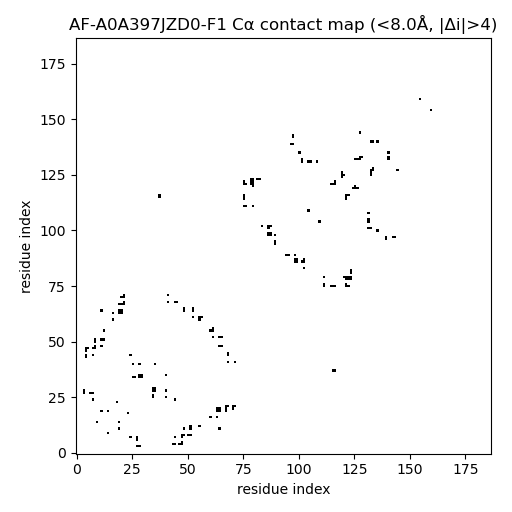0 C CA . VAL A 1 183 ? -27.169 -15.463 -24.426 1.00 54.38 183 VAL A CA 1
ATOM 1491 C C . VAL A 1 183 ? -26.768 -15.746 -22.976 1.00 54.38 183 VAL A C 1
ATOM 1493 O O . VAL A 1 183 ? -27.353 -16.600 -22.312 1.00 54.38 183 VAL A O 1
ATOM 1496 N N . HIS A 1 184 ? -25.747 -15.045 -22.495 1.00 54.88 184 HIS A N 1
ATOM 1497 C CA . HIS A 1 184 ? -25.519 -14.900 -21.067 1.00 54.88 184 HIS A CA 1
ATOM 1498 C C . HIS A 1 184 ? -26.474 -13.825 -20.541 1.00 54.88 184 HIS A C 1
ATOM 1500 O O . HIS A 1 184 ? -26.493 -12.699 -21.030 1.00 54.88 184 HIS A O 1
ATOM 1506 N N . ASP A 1 185 ? -27.290 -14.262 -19.585 1.00 53.62 185 ASP A N 1
ATOM 1507 C CA . ASP A 1 185 ? -28.257 -13.525 -18.777 1.00 53.62 185 ASP A CA 1
ATOM 1508 C C . ASP A 1 185 ? -29.487 -12.959 -19.507 1.00 53.62 185 ASP A C 1
ATOM 1510 O O . ASP A 1 185 ? -29.505 -11.881 -20.099 1.00 53.62 185 ASP A O 1
ATOM 1514 N N . LYS A 1 186 ? -30.595 -13.701 -19.381 1.00 51.41 186 LYS A N 1
ATOM 1515 C CA . LYS A 1 186 ? -31.921 -13.081 -19.371 1.00 51.41 186 LYS A CA 1
ATOM 1516 C C . LYS A 1 186 ? -32.068 -12.348 -18.032 1.00 51.41 186 LYS A C 1
ATOM 1518 O O . LYS A 1 186 ? -31.865 -12.981 -17.001 1.00 51.41 186 LYS A O 1
ATOM 1523 N N . LEU A 1 187 ? -32.394 -11.056 -18.135 1.00 43.91 187 LEU A N 1
ATOM 1524 C CA . LEU A 1 187 ? -32.845 -10.113 -17.097 1.00 43.91 187 LEU A CA 1
ATOM 1525 C C . LEU A 1 187 ? -33.429 -10.748 -15.827 1.00 43.91 187 LEU A C 1
ATOM 1527 O O . LEU A 1 187 ? -34.313 -11.626 -15.966 1.00 43.91 187 LEU A O 1
#